Protein AF-A0A1W5D2X3-F1 (afdb_monomer)

Structure (mmCIF, N/CA/C/O backbone):
data_AF-A0A1W5D2X3-F1
#
_entry.id   AF-A0A1W5D2X3-F1
#
loop_
_atom_site.group_PDB
_atom_site.id
_atom_site.type_symbol
_atom_site.label_atom_id
_atom_site.label_alt_id
_atom_site.label_comp_id
_atom_site.label_asym_id
_atom_site.label_entity_id
_atom_site.label_seq_id
_atom_site.pdbx_PDB_ins_code
_atom_site.Cartn_x
_atom_site.Cartn_y
_atom_site.Cartn_z
_atom_site.occupancy
_atom_site.B_iso_or_equiv
_atom_site.auth_seq_id
_atom_site.auth_comp_id
_atom_site.auth_asym_id
_atom_site.auth_atom_id
_atom_site.pdbx_PDB_model_num
ATOM 1 N N . MET A 1 1 ? 26.283 -5.674 -3.284 1.00 27.02 1 MET A N 1
ATOM 2 C CA . MET A 1 1 ? 25.215 -6.659 -3.545 1.00 27.02 1 MET A CA 1
ATOM 3 C C . MET A 1 1 ? 24.024 -6.203 -2.727 1.00 27.02 1 MET A C 1
ATOM 5 O O . MET A 1 1 ? 24.258 -5.919 -1.555 1.00 27.02 1 MET A O 1
ATOM 9 N N . PRO A 1 2 ? 22.824 -6.026 -3.306 1.00 38.59 2 PRO A N 1
ATOM 10 C CA . PRO A 1 2 ? 21.648 -5.754 -2.486 1.00 38.59 2 PRO A CA 1
ATOM 11 C C . PRO A 1 2 ? 21.493 -6.905 -1.484 1.00 38.59 2 PRO A C 1
ATOM 13 O O . PRO A 1 2 ? 21.856 -8.042 -1.796 1.00 38.59 2 PRO A O 1
ATOM 16 N N . ALA A 1 3 ? 21.067 -6.598 -0.262 1.00 46.50 3 ALA A N 1
ATOM 17 C CA . ALA A 1 3 ? 20.878 -7.605 0.771 1.00 46.50 3 ALA A CA 1
ATOM 18 C C . ALA A 1 3 ? 19.834 -8.618 0.280 1.00 46.50 3 ALA A C 1
ATOM 20 O O . ALA A 1 3 ? 18.667 -8.285 0.105 1.00 46.50 3 ALA A O 1
ATOM 21 N N . THR A 1 4 ? 20.261 -9.845 -0.006 1.00 59.84 4 THR A N 1
ATOM 22 C CA . THR A 1 4 ? 19.348 -10.923 -0.378 1.00 59.84 4 THR A CA 1
ATOM 23 C C . THR A 1 4 ? 18.703 -11.439 0.899 1.00 59.84 4 THR A C 1
ATOM 25 O O . THR A 1 4 ? 19.380 -12.079 1.703 1.00 59.84 4 THR A O 1
ATOM 28 N N . THR A 1 5 ? 17.425 -11.133 1.102 1.00 70.94 5 THR A N 1
ATOM 29 C CA . THR A 1 5 ? 16.617 -11.797 2.128 1.00 70.94 5 THR A CA 1
ATOM 30 C C . THR A 1 5 ? 16.138 -13.154 1.617 1.00 70.94 5 THR A C 1
ATOM 32 O O . THR A 1 5 ? 15.869 -13.324 0.424 1.00 70.94 5 THR A O 1
ATOM 35 N N . THR A 1 6 ? 16.049 -14.133 2.514 1.00 83.19 6 THR A N 1
ATOM 36 C CA . THR A 1 6 ? 15.512 -15.459 2.207 1.00 83.19 6 THR A CA 1
ATOM 37 C C . THR A 1 6 ? 14.044 -15.515 2.595 1.00 83.19 6 THR A C 1
ATOM 39 O O . THR A 1 6 ? 13.685 -15.292 3.752 1.00 83.19 6 THR A O 1
ATOM 42 N N . ARG A 1 7 ? 13.191 -15.870 1.631 1.00 87.31 7 ARG A N 1
ATOM 43 C CA . ARG A 1 7 ? 11.782 -16.172 1.892 1.00 87.31 7 ARG A CA 1
ATOM 44 C C . ARG A 1 7 ? 11.686 -17.427 2.765 1.00 87.31 7 ARG A C 1
ATOM 46 O O . ARG A 1 7 ? 12.187 -18.484 2.388 1.00 87.31 7 ARG A O 1
ATOM 53 N N . LEU A 1 8 ? 11.030 -17.307 3.914 1.00 89.81 8 LEU A N 1
ATOM 54 C CA . LEU A 1 8 ? 10.812 -18.394 4.871 1.00 89.81 8 LEU A CA 1
ATOM 55 C C . LEU A 1 8 ? 9.541 -19.182 4.557 1.00 89.81 8 LEU A C 1
ATOM 57 O O . LEU A 1 8 ? 9.497 -20.398 4.752 1.00 89.81 8 LEU A O 1
ATOM 61 N N . THR A 1 9 ? 8.525 -18.491 4.036 1.00 88.12 9 THR A N 1
ATOM 62 C CA . THR A 1 9 ? 7.207 -19.069 3.775 1.00 88.12 9 THR A CA 1
ATOM 63 C C . THR A 1 9 ? 6.766 -18.796 2.343 1.00 88.12 9 THR A C 1
ATOM 65 O O . THR A 1 9 ? 6.796 -17.664 1.863 1.00 88.12 9 THR A O 1
ATOM 68 N N . ASN A 1 10 ? 6.340 -19.844 1.637 1.00 89.12 10 ASN A N 1
ATOM 69 C CA . ASN A 1 10 ? 5.801 -19.693 0.287 1.00 89.12 10 ASN A CA 1
ATOM 70 C C . ASN A 1 10 ? 4.429 -18.998 0.308 1.00 89.12 10 ASN A C 1
ATOM 72 O O . ASN A 1 10 ? 3.660 -19.194 1.257 1.00 89.12 10 ASN A O 1
ATOM 76 N N . PRO A 1 11 ? 4.078 -18.246 -0.755 1.00 90.38 11 PRO A N 1
ATOM 77 C CA . PRO A 1 11 ? 2.721 -17.756 -0.946 1.00 90.38 11 PRO A CA 1
ATOM 78 C C . PRO A 1 11 ? 1.719 -18.9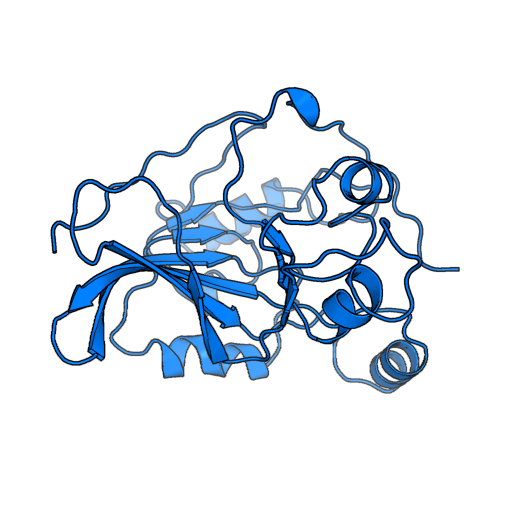00 -0.839 1.00 90.38 11 PRO A C 1
ATOM 80 O O . PRO A 1 11 ? 1.940 -20.001 -1.343 1.00 90.38 11 PRO A O 1
ATOM 83 N N . ALA A 1 12 ? 0.590 -18.645 -0.189 1.00 91.94 12 ALA A N 1
ATOM 84 C CA . ALA A 1 12 ? -0.399 -19.696 -0.022 1.00 91.94 12 ALA A CA 1
ATOM 85 C C . ALA A 1 12 ? -1.150 -20.006 -1.333 1.00 91.94 12 ALA A C 1
ATOM 87 O O . ALA A 1 12 ? -1.678 -21.110 -1.492 1.00 91.94 12 ALA A O 1
ATOM 88 N N . LEU A 1 13 ? -1.202 -19.053 -2.267 1.00 91.12 13 LEU A N 1
ATOM 89 C CA . LEU A 1 13 ? -1.711 -19.234 -3.625 1.00 91.12 13 LEU A CA 1
ATOM 90 C C . LEU A 1 13 ? -0.559 -19.145 -4.622 1.00 91.12 13 LEU A C 1
ATOM 92 O O . LEU A 1 13 ? 0.321 -18.301 -4.478 1.00 91.12 13 LEU A O 1
ATOM 96 N N . ASP A 1 14 ? -0.600 -20.004 -5.637 1.00 91.31 14 ASP A N 1
ATOM 97 C CA . ASP A 1 14 ? 0.277 -19.887 -6.797 1.00 91.31 14 ASP A CA 1
ATOM 98 C C . ASP A 1 14 ? -0.079 -18.634 -7.613 1.00 91.31 14 ASP A C 1
ATOM 100 O O . ASP A 1 14 ? -1.252 -18.258 -7.697 1.00 91.31 14 ASP A O 1
ATOM 104 N N . LEU A 1 15 ? 0.924 -18.010 -8.237 1.00 91.00 15 LEU A N 1
ATOM 105 C CA . LEU A 1 15 ? 0.763 -16.781 -9.017 1.00 91.00 15 LEU A CA 1
ATOM 106 C C . LEU A 1 15 ? -0.289 -16.929 -10.126 1.00 91.00 15 LEU A C 1
ATOM 108 O O . LEU A 1 15 ? -1.108 -16.036 -10.326 1.00 91.00 15 LEU A O 1
ATOM 112 N N . HIS A 1 16 ? -0.319 -18.076 -10.808 1.00 91.31 16 HIS A N 1
ATOM 113 C CA . HIS A 1 16 ? -1.267 -18.346 -11.890 1.00 91.31 16 HIS A CA 1
ATOM 114 C C . HIS A 1 16 ? -2.644 -18.800 -11.389 1.00 91.31 16 HIS A C 1
ATOM 116 O O . HIS A 1 16 ? -3.562 -18.982 -12.186 1.00 91.31 16 HIS A O 1
ATOM 122 N N . SER A 1 17 ? -2.797 -18.975 -10.074 1.00 92.88 17 SER A N 1
ATOM 123 C CA . SER A 1 17 ? -4.080 -19.246 -9.419 1.00 92.88 17 SER A CA 1
ATOM 124 C C . SER A 1 17 ? -4.742 -17.985 -8.858 1.00 92.88 17 SER A C 1
ATOM 126 O O . SER A 1 17 ? -5.820 -18.083 -8.267 1.00 92.88 17 SER A O 1
ATOM 128 N N . LEU A 1 18 ? -4.112 -16.812 -8.997 1.00 91.62 18 LEU A N 1
ATOM 129 C CA . LEU A 1 18 ? -4.727 -15.548 -8.607 1.00 91.62 18 LEU A CA 1
ATOM 130 C C . LEU A 1 18 ? -5.975 -15.266 -9.463 1.00 91.62 18 LEU A C 1
ATOM 132 O O . LEU A 1 18 ? -6.007 -15.617 -10.647 1.00 91.62 18 LEU A O 1
ATOM 136 N N . PRO A 1 19 ? -7.015 -14.633 -8.885 1.00 90.31 19 PRO A N 1
ATOM 137 C CA . PRO A 1 19 ? -8.134 -14.133 -9.676 1.00 90.31 19 PRO A CA 1
ATOM 138 C C . PRO A 1 19 ? -7.647 -13.078 -10.685 1.00 90.31 19 PRO A C 1
ATOM 140 O O . PRO A 1 19 ? -6.535 -12.566 -10.536 1.00 90.31 19 PRO A O 1
ATOM 143 N N . PRO A 1 20 ? -8.463 -12.721 -11.694 1.00 89.81 20 PRO A N 1
ATOM 144 C CA . PRO A 1 20 ? -8.156 -11.601 -12.577 1.00 89.81 20 PRO A CA 1
ATOM 145 C C . PRO A 1 20 ? -7.762 -10.349 -11.781 1.00 89.81 20 PRO A C 1
ATOM 147 O O . PRO A 1 20 ? -8.424 -9.999 -10.805 1.00 89.81 20 PRO A O 1
ATOM 150 N N . ILE A 1 21 ? -6.661 -9.717 -12.191 1.00 91.62 21 ILE A N 1
ATOM 151 C CA . ILE A 1 21 ? -6.108 -8.511 -11.569 1.00 91.62 21 ILE A CA 1
ATOM 152 C C . ILE A 1 21 ? -6.279 -7.363 -12.558 1.00 91.62 21 ILE A C 1
ATOM 154 O O . ILE A 1 21 ? -5.756 -7.434 -13.671 1.00 91.62 21 ILE A O 1
ATOM 158 N N . ASP A 1 22 ? -6.973 -6.309 -12.139 1.00 91.06 22 ASP A N 1
ATOM 159 C CA . ASP A 1 22 ? -7.212 -5.125 -12.973 1.00 91.06 22 ASP A CA 1
ATOM 160 C C . ASP A 1 22 ? -6.101 -4.074 -12.842 1.00 91.06 22 ASP A C 1
ATOM 162 O O . ASP A 1 22 ? -5.826 -3.339 -13.787 1.00 91.06 22 ASP A O 1
ATOM 166 N N . ALA A 1 23 ? -5.432 -4.018 -11.686 1.00 94.31 23 ALA A N 1
ATOM 167 C CA . ALA A 1 23 ? -4.309 -3.122 -11.430 1.00 94.31 23 ALA A CA 1
ATOM 168 C C . ALA A 1 23 ? -3.394 -3.654 -10.315 1.00 94.31 23 ALA A C 1
ATOM 170 O O . ALA A 1 23 ? -3.823 -4.410 -9.443 1.00 94.31 23 ALA A O 1
ATOM 171 N N . VAL A 1 24 ? -2.136 -3.210 -10.316 1.00 96.00 24 VAL A N 1
ATOM 172 C CA . VAL A 1 24 ? -1.139 -3.489 -9.272 1.00 96.00 24 VAL A CA 1
ATOM 173 C C . VAL A 1 24 ? -0.727 -2.189 -8.593 1.00 96.00 24 VAL A C 1
ATOM 175 O O . VAL A 1 24 ? -0.399 -1.211 -9.262 1.00 96.00 24 VAL A O 1
ATOM 178 N N . LEU A 1 25 ? -0.689 -2.196 -7.259 1.00 97.19 25 LEU A N 1
ATOM 179 C CA . LEU A 1 25 ? -0.040 -1.157 -6.461 1.00 97.19 25 LEU A CA 1
ATOM 180 C C . LEU A 1 25 ? 1.338 -1.663 -6.037 1.00 97.19 25 LEU A C 1
ATOM 182 O O . LEU A 1 25 ? 1.430 -2.611 -5.259 1.00 97.19 25 LEU A O 1
ATOM 186 N N . LEU A 1 26 ? 2.404 -1.043 -6.540 1.00 97.12 26 LEU A N 1
ATOM 187 C CA . LEU A 1 26 ? 3.779 -1.434 -6.234 1.00 97.12 26 LEU A CA 1
ATOM 188 C C . LEU A 1 26 ? 4.463 -0.353 -5.397 1.00 97.12 26 LEU A C 1
ATOM 190 O O . LEU A 1 26 ? 4.864 0.678 -5.938 1.00 97.12 26 LEU A O 1
ATOM 194 N N . SER A 1 27 ? 4.612 -0.601 -4.090 1.00 93.94 27 SER A N 1
ATOM 195 C CA . SER A 1 27 ? 5.197 0.340 -3.116 1.00 93.94 27 SER A CA 1
ATOM 196 C C . SER A 1 27 ? 6.611 0.787 -3.496 1.00 93.94 27 SER A C 1
ATOM 198 O O . SER A 1 27 ? 6.908 1.979 -3.440 1.00 93.94 27 SER A O 1
ATOM 200 N N . HIS A 1 28 ? 7.468 -0.149 -3.908 1.00 92.38 28 HIS A N 1
ATOM 201 C CA . HIS A 1 28 ? 8.824 0.099 -4.387 1.00 92.38 28 HIS A CA 1
ATOM 202 C C . HIS A 1 28 ? 9.384 -1.110 -5.142 1.00 92.38 28 HIS A C 1
ATOM 204 O O . HIS A 1 28 ? 8.871 -2.220 -5.043 1.00 92.38 28 HIS A O 1
ATOM 210 N N . TYR A 1 29 ? 10.455 -0.890 -5.903 1.00 91.25 29 TYR A N 1
ATOM 211 C CA . TYR A 1 29 ? 11.076 -1.921 -6.731 1.00 91.25 29 TYR A CA 1
ATOM 212 C C . TYR A 1 29 ? 12.166 -2.675 -5.958 1.00 91.25 29 TYR A C 1
ATOM 214 O O . TYR A 1 29 ? 13.347 -2.337 -6.047 1.00 91.25 29 TYR A O 1
ATOM 222 N N . HIS A 1 30 ? 11.754 -3.664 -5.164 1.00 88.00 30 HIS A N 1
ATOM 223 C CA . HIS A 1 30 ? 12.640 -4.555 -4.411 1.00 88.00 30 HIS A CA 1
ATOM 224 C C . HIS A 1 30 ? 12.114 -5.997 -4.453 1.00 88.00 30 HIS A C 1
ATOM 226 O O . HIS A 1 30 ? 10.913 -6.215 -4.597 1.00 88.00 30 HIS A O 1
ATOM 232 N N . ALA A 1 31 ? 13.005 -6.988 -4.353 1.00 85.69 31 ALA A N 1
ATOM 233 C CA . ALA A 1 31 ? 12.693 -8.381 -4.688 1.00 85.69 31 ALA A CA 1
ATOM 234 C C . ALA A 1 31 ? 11.660 -9.047 -3.761 1.00 85.69 31 ALA A C 1
ATOM 236 O O . ALA A 1 31 ? 11.005 -9.998 -4.173 1.00 85.69 31 ALA A O 1
ATOM 237 N N . ASP A 1 32 ? 11.487 -8.572 -2.528 1.00 84.50 32 ASP A N 1
ATOM 238 C CA . ASP A 1 32 ? 10.444 -9.081 -1.633 1.00 84.50 32 ASP A CA 1
ATOM 239 C C . ASP A 1 32 ? 9.037 -8.547 -1.967 1.00 84.50 32 ASP A C 1
ATOM 241 O O . ASP A 1 32 ? 8.052 -9.177 -1.575 1.00 84.50 32 ASP A O 1
ATOM 245 N N . HIS A 1 33 ? 8.946 -7.457 -2.745 1.00 90.31 33 HIS A N 1
ATOM 246 C CA . HIS A 1 33 ? 7.696 -6.837 -3.223 1.00 90.31 33 HIS A CA 1
ATOM 247 C C . HIS A 1 33 ? 7.417 -7.097 -4.708 1.00 90.31 33 HIS A C 1
ATOM 249 O O . HIS A 1 33 ? 6.258 -7.162 -5.117 1.00 90.31 33 HIS A O 1
ATOM 255 N N . PHE A 1 34 ? 8.463 -7.236 -5.524 1.00 92.81 34 PHE A N 1
ATOM 256 C CA . PHE A 1 34 ? 8.379 -7.471 -6.964 1.00 92.81 34 PHE A CA 1
ATOM 257 C C . PHE A 1 34 ? 9.625 -8.219 -7.448 1.00 92.81 34 PHE A C 1
ATOM 259 O O . PHE A 1 34 ? 10.674 -7.624 -7.699 1.00 92.81 34 PHE A O 1
ATOM 266 N N . ASP A 1 35 ? 9.520 -9.545 -7.535 1.00 91.38 35 ASP A N 1
ATOM 267 C CA . ASP A 1 35 ? 10.611 -10.403 -7.991 1.00 91.38 35 ASP A CA 1
ATOM 268 C C . ASP A 1 35 ? 10.585 -10.642 -9.511 1.00 91.38 35 ASP A C 1
ATOM 270 O O . ASP A 1 35 ? 9.650 -10.283 -10.231 1.00 91.38 35 ASP A O 1
ATOM 274 N N . GLN A 1 36 ? 11.639 -11.294 -10.002 1.00 91.75 36 GLN A N 1
ATOM 275 C CA . GLN A 1 36 ? 11.798 -11.624 -11.418 1.00 91.75 36 GLN A CA 1
ATOM 276 C C . GLN A 1 36 ? 10.709 -12.571 -11.942 1.00 91.75 36 GLN A C 1
ATOM 278 O O . GLN A 1 36 ? 10.393 -12.529 -13.129 1.00 91.75 36 GLN A O 1
ATOM 283 N N . LEU A 1 37 ? 10.139 -13.433 -11.089 1.00 92.12 37 LEU A N 1
ATOM 284 C CA . LEU A 1 37 ? 9.075 -14.350 -11.495 1.00 92.12 37 LEU A CA 1
ATOM 285 C C . LEU A 1 37 ? 7.784 -13.572 -11.756 1.00 92.12 37 LEU A C 1
ATOM 287 O O . LEU A 1 37 ? 7.151 -13.777 -12.793 1.00 92.12 37 LEU A O 1
ATOM 291 N N . VAL A 1 38 ? 7.420 -12.661 -10.851 1.00 93.56 38 VAL A N 1
ATOM 292 C CA . VAL A 1 38 ? 6.294 -11.737 -11.027 1.00 93.56 38 VAL A CA 1
ATOM 293 C C . VAL A 1 38 ? 6.514 -10.898 -12.280 1.00 93.56 38 VAL A C 1
ATOM 295 O O . VAL A 1 38 ? 5.655 -10.867 -13.161 1.00 93.56 38 VAL A O 1
ATOM 298 N N . GLU A 1 39 ? 7.690 -10.290 -12.418 1.00 94.75 39 GLU A N 1
ATOM 299 C CA . GLU A 1 39 ? 8.018 -9.465 -13.575 1.00 94.75 39 GLU A CA 1
ATOM 300 C C . GLU A 1 39 ? 7.909 -10.225 -14.902 1.00 94.75 39 GLU A C 1
ATOM 302 O O . GLU A 1 39 ? 7.373 -9.694 -15.875 1.00 94.75 39 GLU A O 1
ATOM 307 N N . ALA A 1 40 ? 8.388 -11.468 -14.963 1.00 93.50 40 ALA A N 1
ATOM 308 C CA . ALA A 1 40 ? 8.315 -12.292 -16.166 1.00 93.50 40 ALA A CA 1
ATOM 309 C C . ALA A 1 40 ? 6.887 -12.764 -16.488 1.00 93.50 40 ALA A C 1
ATOM 311 O O . ALA A 1 40 ? 6.579 -13.014 -17.653 1.00 93.50 40 ALA A O 1
ATOM 312 N N . SER A 1 41 ? 6.025 -12.889 -15.475 1.00 93.81 41 SER A N 1
ATOM 313 C CA . SER A 1 41 ? 4.699 -13.505 -15.605 1.00 93.81 41 SER A CA 1
ATOM 314 C C . SER A 1 41 ? 3.571 -12.510 -15.876 1.00 93.81 41 SER A C 1
ATOM 316 O O . SER A 1 41 ? 2.567 -12.879 -16.487 1.00 93.81 41 SER A O 1
ATOM 318 N N . LEU A 1 42 ? 3.690 -11.265 -15.403 1.00 94.81 42 LEU A N 1
ATOM 319 C CA . LEU A 1 42 ? 2.639 -10.262 -15.577 1.00 94.81 42 LEU A CA 1
ATOM 320 C C . LEU A 1 42 ? 2.540 -9.793 -17.035 1.00 94.81 42 LEU A C 1
ATOM 322 O O . LEU A 1 42 ? 3.541 -9.524 -17.702 1.00 94.81 42 LEU A O 1
ATOM 326 N N . ARG A 1 43 ? 1.303 -9.630 -17.519 1.00 94.50 43 ARG A N 1
ATOM 327 C CA . ARG A 1 43 ? 1.037 -9.044 -18.839 1.00 94.50 43 ARG A CA 1
ATOM 328 C C . ARG A 1 43 ? 1.580 -7.607 -18.902 1.00 94.50 43 ARG A C 1
ATOM 330 O O . ARG A 1 43 ? 1.446 -6.840 -17.949 1.00 94.50 43 ARG A O 1
ATOM 337 N N . ARG A 1 44 ? 2.181 -7.229 -20.035 1.00 95.69 44 ARG A N 1
ATOM 338 C CA . ARG A 1 44 ? 2.871 -5.933 -20.196 1.00 95.69 44 ARG A CA 1
ATOM 339 C C . ARG A 1 44 ? 1.933 -4.727 -20.190 1.00 95.69 44 ARG A C 1
ATOM 341 O O . ARG A 1 44 ? 2.367 -3.625 -19.884 1.00 95.69 44 ARG A O 1
ATOM 348 N N . ASP A 1 45 ? 0.656 -4.939 -20.474 1.00 94.62 45 ASP A N 1
ATOM 349 C CA . ASP A 1 45 ? -0.402 -3.930 -20.483 1.00 94.62 45 ASP A CA 1
ATOM 350 C C . ASP A 1 45 ? -1.230 -3.905 -19.183 1.00 94.62 45 ASP A C 1
ATOM 352 O O . ASP A 1 45 ? -2.314 -3.320 -19.168 1.00 94.62 45 ASP A O 1
ATOM 356 N N . LEU A 1 46 ? -0.781 -4.566 -18.109 1.00 94.56 46 LEU A N 1
ATOM 357 C CA . LEU A 1 46 ? -1.393 -4.448 -16.783 1.00 94.56 46 LEU A CA 1
ATOM 358 C C . LEU A 1 46 ? -1.080 -3.061 -16.197 1.00 94.56 46 LEU A C 1
ATOM 360 O O . LEU A 1 46 ? 0.100 -2.707 -16.136 1.00 94.56 46 LEU A O 1
ATOM 364 N N . PRO A 1 47 ? -2.082 -2.286 -15.747 1.00 95.75 47 PRO A N 1
ATOM 365 C CA . PRO A 1 47 ? -1.840 -1.050 -15.015 1.00 95.75 47 PRO A CA 1
ATOM 366 C C . PRO A 1 47 ? -1.041 -1.292 -13.728 1.00 95.75 47 PRO A C 1
ATOM 368 O O . PRO A 1 47 ? -1.469 -2.038 -12.847 1.00 95.75 47 PRO A O 1
ATOM 371 N N . ILE A 1 48 ? 0.116 -0.641 -13.605 1.00 97.31 48 ILE A N 1
ATOM 372 C CA . ILE A 1 48 ? 0.960 -0.660 -12.404 1.00 97.31 48 ILE A CA 1
ATOM 373 C C . ILE A 1 48 ? 1.075 0.769 -11.882 1.00 97.31 48 ILE A C 1
ATOM 375 O O . ILE A 1 48 ? 1.676 1.618 -12.534 1.00 97.31 48 ILE A O 1
ATOM 379 N N . ILE A 1 49 ? 0.529 1.039 -10.700 1.00 98.00 49 ILE A N 1
ATOM 380 C CA . ILE A 1 49 ? 0.676 2.314 -10.000 1.00 98.00 49 ILE A CA 1
ATOM 381 C C . ILE A 1 49 ? 1.851 2.181 -9.032 1.00 98.00 49 ILE A C 1
ATOM 383 O O . ILE A 1 49 ? 1.880 1.274 -8.198 1.00 98.00 49 ILE A O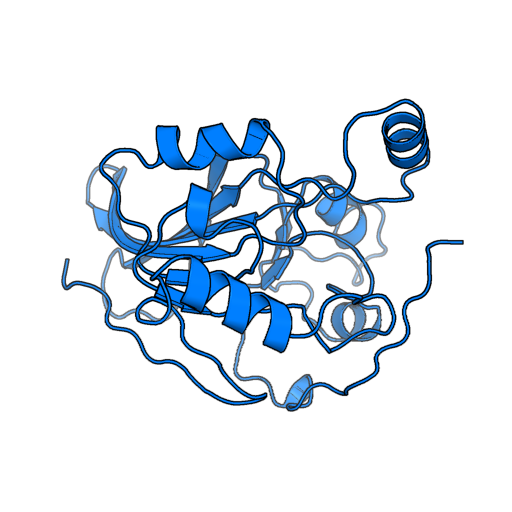 1
ATOM 387 N N . THR A 1 50 ? 2.859 3.042 -9.168 1.00 97.62 50 THR A N 1
ATOM 388 C CA . THR A 1 50 ? 4.138 2.874 -8.467 1.00 97.62 50 THR A CA 1
ATOM 389 C C . THR A 1 50 ? 4.917 4.183 -8.304 1.00 97.62 50 THR A C 1
ATOM 391 O O . THR A 1 50 ? 4.406 5.265 -8.589 1.00 97.62 50 THR A O 1
ATOM 394 N N . THR A 1 51 ? 6.152 4.111 -7.809 1.00 95.94 51 THR A N 1
ATOM 395 C CA . THR A 1 51 ? 7.048 5.263 -7.651 1.00 95.94 51 THR A CA 1
ATOM 396 C C . THR A 1 51 ? 7.713 5.648 -8.980 1.00 95.94 51 THR A C 1
ATOM 398 O O . THR A 1 51 ? 7.892 4.796 -9.857 1.00 95.94 51 THR A O 1
ATOM 401 N N . PRO A 1 52 ? 8.173 6.905 -9.146 1.00 94.94 52 PRO A N 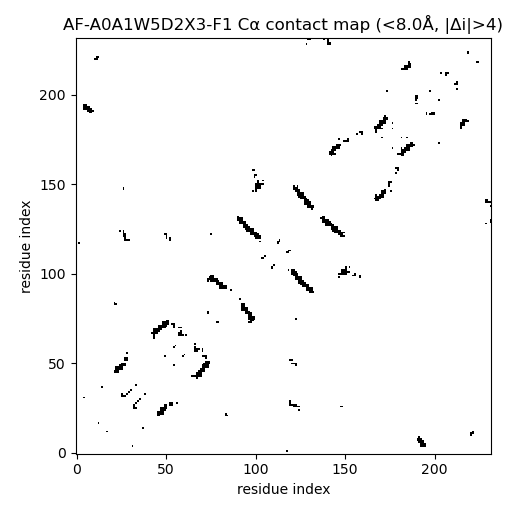1
ATOM 402 C CA . PRO A 1 52 ? 8.975 7.296 -10.309 1.00 94.94 52 PRO A CA 1
ATOM 403 C C . PRO A 1 52 ? 10.218 6.418 -10.520 1.00 94.94 52 PRO A C 1
ATOM 405 O O . PRO A 1 52 ? 10.554 6.084 -11.652 1.00 94.94 52 PRO A O 1
ATOM 408 N N . HIS A 1 53 ? 10.863 5.984 -9.431 1.00 93.44 53 HIS A N 1
ATOM 409 C CA . HIS A 1 53 ? 12.010 5.079 -9.493 1.00 93.44 53 HIS A CA 1
ATOM 410 C C . HIS A 1 53 ? 11.630 3.716 -10.082 1.00 93.44 53 HIS A C 1
ATOM 412 O O . HIS A 1 53 ? 12.268 3.247 -11.018 1.00 93.44 53 HIS A O 1
ATOM 418 N N . ALA A 1 54 ? 10.571 3.082 -9.571 1.00 94.38 54 ALA A N 1
ATOM 419 C CA . ALA A 1 54 ? 10.119 1.791 -10.082 1.00 94.38 54 ALA A CA 1
ATOM 420 C C . ALA A 1 54 ? 9.674 1.875 -11.550 1.00 94.38 54 ALA A C 1
ATOM 422 O O . ALA A 1 54 ? 9.950 0.965 -12.327 1.00 94.38 54 ALA A O 1
ATOM 423 N N . ARG A 1 55 ? 9.056 2.989 -11.966 1.00 95.81 55 ARG A N 1
ATOM 424 C CA . ARG A 1 55 ? 8.708 3.225 -13.374 1.00 95.81 55 ARG A CA 1
ATOM 425 C C . ARG A 1 55 ? 9.923 3.147 -14.296 1.00 95.81 55 ARG A C 1
ATOM 427 O O . ARG A 1 55 ? 9.826 2.489 -15.332 1.00 95.81 55 ARG A O 1
ATOM 434 N N . ALA A 1 56 ? 11.039 3.770 -13.920 1.00 93.94 56 ALA A N 1
ATOM 435 C CA . ALA A 1 56 ? 12.263 3.725 -14.716 1.00 93.94 56 ALA A CA 1
ATOM 436 C C . ALA A 1 56 ? 12.738 2.277 -14.934 1.00 93.94 56 ALA A C 1
ATOM 438 O O . ALA A 1 56 ? 13.071 1.903 -16.053 1.00 93.94 56 ALA A O 1
ATOM 439 N N . HIS A 1 57 ? 12.659 1.427 -13.902 1.00 93.31 57 HIS A N 1
ATOM 440 C CA . HIS A 1 57 ? 13.022 0.005 -14.004 1.00 93.31 57 HIS A CA 1
ATOM 441 C C . HIS A 1 57 ? 12.000 -0.852 -14.757 1.00 93.31 57 HIS A C 1
ATOM 443 O O . HIS A 1 57 ? 12.366 -1.883 -15.314 1.00 93.31 57 HIS A O 1
ATOM 449 N N . LEU A 1 58 ? 10.721 -0.476 -14.776 1.00 95.00 58 LEU A N 1
ATOM 450 C CA . LEU A 1 58 ? 9.654 -1.286 -15.377 1.00 95.00 58 LEU A CA 1
ATOM 451 C C . LEU A 1 58 ? 9.372 -0.949 -16.846 1.00 95.00 58 LEU A C 1
ATOM 453 O O . LEU A 1 58 ? 8.950 -1.833 -17.594 1.00 95.00 58 LEU A O 1
ATOM 457 N N . ALA A 1 59 ? 9.583 0.300 -17.259 1.00 94.50 59 ALA A N 1
ATOM 458 C CA . ALA A 1 59 ? 9.139 0.797 -18.562 1.00 94.50 59 ALA A CA 1
ATOM 459 C C . ALA A 1 59 ? 10.244 1.448 -19.405 1.00 94.50 59 ALA A C 1
ATOM 461 O O . ALA A 1 59 ? 10.134 1.472 -20.630 1.00 94.50 59 ALA A O 1
ATOM 462 N N . GLU A 1 60 ? 11.293 1.994 -18.789 1.00 93.00 60 GLU A N 1
ATOM 463 C CA . GLU A 1 60 ? 12.301 2.785 -19.497 1.00 93.00 60 GLU A CA 1
ATOM 464 C C . GLU A 1 60 ? 13.526 1.932 -19.846 1.00 93.00 60 GLU A C 1
ATOM 466 O O . GLU A 1 60 ? 13.923 1.044 -19.101 1.00 93.00 60 GLU A O 1
ATOM 471 N N . GLY A 1 61 ? 14.121 2.171 -21.019 1.00 85.44 61 GLY A N 1
ATOM 472 C CA . GLY A 1 61 ? 15.354 1.492 -21.439 1.00 85.44 61 GLY A CA 1
ATOM 473 C C . GLY A 1 61 ? 15.242 -0.017 -21.703 1.00 85.44 61 GLY A C 1
ATOM 474 O O . GLY A 1 61 ? 16.265 -0.644 -21.964 1.00 85.44 61 GLY A O 1
ATOM 475 N N . LYS A 1 62 ? 14.034 -0.596 -21.660 1.00 88.00 62 LYS A N 1
ATOM 476 C CA . LYS A 1 62 ? 13.782 -2.022 -21.919 1.00 88.00 62 LYS A CA 1
ATOM 477 C C . LYS A 1 62 ? 13.607 -2.350 -23.395 1.00 88.00 62 LYS A C 1
ATOM 479 O O . LYS A 1 62 ? 13.171 -1.513 -24.189 1.00 88.00 62 LYS A O 1
ATOM 484 N N . GLU A 1 63 ? 13.915 -3.596 -23.751 1.00 87.31 63 GLU A N 1
ATOM 485 C CA . GLU A 1 63 ? 13.703 -4.104 -25.102 1.00 87.31 63 GLU A CA 1
ATOM 486 C C . GLU A 1 63 ? 12.207 -4.182 -25.455 1.00 87.31 63 GLU A C 1
ATOM 488 O O . GLU A 1 63 ? 11.315 -4.235 -24.597 1.00 87.31 63 GLU A O 1
ATOM 493 N N . ALA A 1 64 ? 11.916 -4.179 -26.758 1.00 80.50 64 ALA A N 1
ATOM 494 C CA . ALA A 1 64 ? 10.550 -4.280 -27.254 1.00 80.50 64 ALA A CA 1
ATOM 495 C C . ALA A 1 64 ? 9.922 -5.622 -26.831 1.00 80.50 64 ALA A C 1
ATOM 497 O O . ALA A 1 64 ? 10.394 -6.684 -27.223 1.00 80.50 64 ALA A O 1
ATOM 498 N N . GLY A 1 65 ? 8.835 -5.561 -26.055 1.00 84.88 65 GLY A N 1
ATOM 499 C CA . GLY A 1 65 ? 8.148 -6.734 -25.494 1.00 84.88 65 GLY A CA 1
ATOM 500 C C . GLY A 1 65 ? 8.462 -7.014 -24.019 1.00 84.88 65 GLY A C 1
ATOM 501 O O . GLY A 1 65 ? 7.732 -7.769 -23.376 1.00 84.88 65 GLY A O 1
ATOM 502 N N . GLU A 1 66 ? 9.482 -6.365 -23.454 1.00 90.44 66 GLU A N 1
ATOM 503 C CA . GLU A 1 66 ? 9.826 -6.474 -22.029 1.00 90.44 66 GLU A CA 1
ATOM 504 C C . GLU A 1 66 ? 9.275 -5.313 -21.195 1.00 90.44 66 GLU A C 1
ATOM 506 O O . GLU A 1 66 ? 8.932 -5.495 -20.027 1.00 90.44 66 GLU A O 1
ATOM 511 N N . ALA A 1 67 ? 9.163 -4.123 -21.791 1.00 95.38 67 ALA A N 1
ATOM 512 C CA . ALA A 1 67 ? 8.639 -2.938 -21.120 1.00 95.38 67 ALA A CA 1
ATOM 513 C C . ALA A 1 67 ? 7.155 -3.095 -20.748 1.00 95.38 67 ALA A C 1
ATOM 515 O O . ALA A 1 67 ? 6.329 -3.461 -21.589 1.00 95.38 67 ALA A O 1
ATOM 516 N N . PHE A 1 68 ? 6.800 -2.741 -19.511 1.00 97.00 68 PHE A N 1
ATOM 517 C CA . PHE A 1 68 ? 5.402 -2.506 -19.152 1.00 97.00 68 PHE A CA 1
ATOM 518 C C . PHE A 1 68 ? 4.911 -1.202 -19.791 1.00 97.00 68 PHE A C 1
ATOM 520 O O . PHE A 1 68 ? 5.590 -0.176 -19.746 1.00 97.00 68 PHE A O 1
ATOM 527 N N . THR A 1 69 ? 3.717 -1.226 -20.378 1.00 95.69 69 THR A N 1
ATOM 528 C CA . THR A 1 69 ? 3.176 -0.117 -21.176 1.00 95.69 69 THR A CA 1
ATOM 529 C C . THR A 1 69 ? 2.215 0.777 -20.395 1.00 95.69 69 THR A C 1
ATOM 531 O O . THR A 1 69 ? 1.941 1.892 -20.833 1.00 95.69 69 THR A O 1
ATOM 534 N N . GLN A 1 70 ? 1.713 0.316 -19.244 1.00 95.56 70 GLN A N 1
ATOM 535 C CA . GLN A 1 70 ? 0.771 1.044 -18.384 1.00 95.56 70 GLN A CA 1
ATOM 536 C C . GLN A 1 70 ? 1.334 1.244 -16.970 1.00 95.56 70 GLN A C 1
ATOM 538 O O . GLN A 1 70 ? 0.761 0.800 -15.981 1.00 95.56 70 GLN A O 1
ATOM 543 N N . VAL A 1 71 ? 2.494 1.895 -16.863 1.00 97.25 71 VAL A N 1
ATOM 544 C CA . VAL A 1 71 ? 3.105 2.206 -15.561 1.00 97.25 71 VAL A CA 1
ATOM 545 C C . VAL A 1 71 ? 2.800 3.648 -15.176 1.00 97.25 71 VAL A C 1
ATOM 547 O O . VAL A 1 71 ? 3.226 4.575 -15.859 1.00 97.25 71 VAL A O 1
ATOM 550 N N . HIS A 1 72 ? 2.093 3.863 -14.076 1.00 97.19 72 HIS A N 1
ATOM 551 C CA . HIS A 1 72 ? 1.701 5.175 -13.572 1.00 97.19 72 HIS A CA 1
ATOM 552 C C . HIS A 1 72 ? 2.561 5.527 -12.359 1.00 97.19 72 HIS A C 1
ATOM 554 O O . HIS A 1 72 ? 2.455 4.895 -11.311 1.00 97.19 72 HIS A O 1
ATOM 560 N N . ALA A 1 73 ? 3.435 6.523 -12.506 1.00 97.50 73 ALA A N 1
ATOM 561 C CA . ALA A 1 73 ? 4.256 6.998 -11.401 1.00 97.50 73 ALA A CA 1
ATOM 562 C C . ALA A 1 73 ? 3.491 8.055 -10.601 1.00 97.50 73 ALA A C 1
ATOM 564 O O . ALA A 1 73 ? 3.023 9.026 -11.191 1.00 97.50 73 ALA A O 1
ATOM 565 N N . LEU A 1 74 ? 3.401 7.870 -9.284 1.00 97.88 74 LEU A N 1
ATOM 566 C CA . LEU A 1 74 ? 2.861 8.854 -8.350 1.00 97.88 74 LEU A CA 1
ATOM 567 C C . LEU A 1 74 ? 3.932 9.244 -7.331 1.00 97.88 74 LEU A C 1
ATOM 569 O O . LEU A 1 74 ? 4.492 8.392 -6.633 1.00 97.88 74 LEU A O 1
ATOM 573 N N . GLY A 1 75 ? 4.207 10.541 -7.240 1.00 95.88 75 GLY A N 1
ATOM 574 C CA . GLY A 1 75 ? 4.885 11.144 -6.103 1.00 95.88 75 GLY A CA 1
ATOM 575 C C . GLY A 1 75 ? 3.976 11.228 -4.874 1.00 95.88 75 GLY A C 1
ATOM 576 O O . GLY A 1 75 ? 2.813 10.818 -4.885 1.00 95.88 75 GLY A O 1
ATOM 577 N N . PHE A 1 76 ? 4.509 11.778 -3.785 1.00 94.69 76 PHE A N 1
ATOM 578 C CA . PHE A 1 76 ? 3.727 11.958 -2.565 1.00 94.69 76 PHE A CA 1
ATOM 579 C C . PHE A 1 76 ? 2.591 12.958 -2.785 1.00 94.69 76 PHE A C 1
ATOM 581 O O . PHE A 1 76 ? 2.796 14.060 -3.291 1.00 94.69 76 PHE A O 1
ATOM 588 N N . PHE A 1 77 ? 1.397 12.557 -2.359 1.00 95.69 77 PHE A N 1
ATOM 589 C CA . PHE A 1 77 ? 0.129 13.269 -2.490 1.00 95.69 77 PHE A CA 1
ATOM 590 C C . PHE A 1 77 ? -0.338 13.514 -3.928 1.00 95.69 77 PHE A C 1
ATOM 592 O O . PHE A 1 77 ? -1.331 14.211 -4.129 1.00 95.69 77 PHE A O 1
ATOM 599 N N . GLU A 1 78 ? 0.327 12.919 -4.918 1.00 97.25 78 GLU A N 1
ATOM 600 C CA . GLU A 1 78 ? -0.211 12.831 -6.269 1.00 97.25 78 GLU A CA 1
ATOM 601 C C . GLU A 1 78 ? -1.236 11.704 -6.331 1.00 97.25 78 GLU A C 1
ATOM 603 O O . GLU A 1 78 ? -1.032 10.625 -5.764 1.00 97.25 78 GLU A O 1
ATOM 608 N N . SER A 1 79 ? -2.338 11.965 -7.029 1.00 96.62 79 SER A N 1
ATOM 609 C CA . SER A 1 79 ? -3.451 11.033 -7.151 1.00 96.62 79 SER A CA 1
ATOM 610 C C . SER A 1 79 ? -3.703 10.649 -8.603 1.00 96.62 79 SER A C 1
ATOM 612 O O . SER A 1 79 ? -3.595 11.472 -9.510 1.00 96.62 79 SER A O 1
ATOM 614 N N . LEU A 1 80 ? -4.130 9.406 -8.798 1.00 95.38 80 LEU A N 1
ATOM 615 C CA . LEU A 1 80 ? -4.668 8.879 -10.043 1.00 95.38 80 LEU A CA 1
ATOM 616 C C . LEU A 1 80 ? -6.048 8.291 -9.766 1.00 95.38 80 LEU A C 1
ATOM 618 O O . LEU A 1 80 ? -6.235 7.573 -8.784 1.00 95.38 80 LEU A O 1
ATOM 622 N N . LEU A 1 81 ? -7.001 8.563 -10.647 1.00 93.56 81 LEU A N 1
ATOM 623 C CA . LEU A 1 81 ? -8.224 7.782 -10.699 1.00 93.56 81 LEU A CA 1
ATOM 624 C C . LEU A 1 81 ? -7.989 6.563 -11.594 1.00 93.56 81 LEU A C 1
ATOM 626 O O . LEU A 1 81 ? -7.622 6.706 -12.759 1.00 93.56 81 LEU A O 1
ATOM 630 N N . VAL A 1 82 ? -8.161 5.376 -11.026 1.00 90.00 82 VAL A N 1
ATOM 631 C CA . VAL A 1 82 ? -7.977 4.102 -11.712 1.00 90.00 82 VAL A CA 1
ATOM 632 C C . VAL A 1 82 ? -9.320 3.648 -12.271 1.00 90.00 82 VAL A C 1
ATOM 634 O O . VAL A 1 82 ? -10.286 3.474 -11.524 1.00 90.00 82 VAL A O 1
ATOM 637 N N . ASP A 1 83 ? -9.356 3.439 -13.584 1.00 76.62 83 ASP A N 1
ATOM 638 C CA . ASP A 1 83 ? -10.477 2.804 -14.270 1.00 76.62 83 ASP A CA 1
ATOM 639 C C . ASP A 1 83 ? -10.397 1.286 -14.059 1.00 76.62 83 ASP A C 1
ATOM 641 O O . ASP A 1 83 ? -9.685 0.566 -14.763 1.00 76.62 83 ASP A O 1
ATOM 645 N N . VAL A 1 84 ? -11.080 0.810 -13.019 1.00 69.56 84 VAL A N 1
ATOM 646 C CA . VAL A 1 84 ? -11.307 -0.616 -12.776 1.00 69.56 84 VAL A CA 1
ATOM 647 C C . VAL A 1 84 ? -12.612 -0.999 -13.470 1.00 69.56 84 VAL A C 1
ATOM 649 O O . VAL A 1 84 ? -13.696 -0.902 -12.897 1.00 69.56 84 VAL A O 1
ATOM 652 N N . GLY A 1 85 ? -12.531 -1.350 -14.755 1.00 60.50 85 GLY A N 1
ATOM 653 C CA . GLY A 1 85 ? -13.710 -1.695 -15.551 1.00 60.50 85 GLY A CA 1
ATOM 654 C C . GLY A 1 85 ? -14.626 -2.722 -14.859 1.00 60.50 85 GLY A C 1
ATOM 655 O O . GLY A 1 85 ? -14.172 -3.561 -14.088 1.00 60.50 85 GLY A O 1
ATOM 656 N N . GLY A 1 86 ? -15.934 -2.684 -15.150 1.00 56.44 86 GLY A N 1
ATOM 657 C CA . GLY A 1 86 ? -16.881 -3.721 -14.697 1.00 56.44 86 GLY A CA 1
ATOM 658 C C . GLY A 1 86 ? -17.998 -3.281 -13.744 1.00 56.44 86 GLY A C 1
ATOM 659 O O . GLY A 1 86 ? -18.759 -4.130 -13.285 1.00 56.44 86 GLY A O 1
ATOM 660 N N . GLY A 1 87 ? -18.162 -1.985 -13.467 1.00 54.72 87 GLY A N 1
ATOM 661 C CA . GLY A 1 87 ? -19.324 -1.478 -12.730 1.00 54.72 87 GLY A CA 1
ATOM 662 C C . GLY A 1 87 ? -20.497 -1.103 -13.645 1.00 54.72 87 GLY A C 1
ATOM 663 O O . GLY A 1 87 ? -20.349 -0.263 -14.525 1.00 54.72 87 GLY A O 1
ATOM 664 N N . GLU A 1 88 ? -21.698 -1.635 -13.389 1.00 51.56 88 GLU A N 1
ATOM 665 C CA . GLU A 1 88 ? -22.955 -1.139 -13.994 1.00 51.56 88 GLU A CA 1
ATOM 666 C C . GLU A 1 88 ? -23.371 0.260 -13.468 1.00 51.56 88 GLU A C 1
ATOM 668 O O . GLU A 1 88 ? -24.387 0.819 -13.883 1.00 51.56 88 GLU A O 1
ATOM 673 N N . GLY A 1 89 ? -22.582 0.862 -12.570 1.00 57.53 89 GLY A N 1
ATOM 674 C CA . GLY A 1 89 ? -22.799 2.200 -12.026 1.00 57.53 89 GLY A CA 1
ATOM 675 C C . GLY A 1 89 ? -21.956 3.250 -12.745 1.00 57.53 89 GLY A C 1
ATOM 676 O O . GLY A 1 89 ? -20.732 3.250 -12.635 1.00 57.53 89 GLY A O 1
ATOM 677 N N . LYS A 1 90 ? -22.606 4.186 -13.448 1.00 65.19 90 LYS A N 1
ATOM 678 C CA . LYS A 1 90 ? -21.935 5.383 -13.974 1.00 65.19 90 LYS A CA 1
ATOM 679 C C . LYS A 1 90 ? -21.220 6.115 -12.832 1.00 65.19 90 LYS A C 1
ATOM 681 O O . LYS A 1 90 ? -21.869 6.500 -11.863 1.00 65.19 90 LYS A O 1
ATOM 686 N N . GLY A 1 91 ? -19.913 6.321 -12.980 1.00 71.69 91 GLY A N 1
ATOM 687 C CA . GLY A 1 91 ? -19.105 7.127 -12.068 1.00 71.69 91 GLY A CA 1
ATOM 688 C C . GLY A 1 91 ? -18.492 6.385 -10.881 1.00 71.69 91 GLY A C 1
ATOM 689 O O . GLY A 1 91 ? -17.879 7.044 -10.061 1.00 71.69 91 GLY A O 1
ATOM 690 N N . VAL A 1 92 ? -18.604 5.059 -10.734 1.00 83.62 92 VAL A N 1
ATOM 691 C CA . VAL A 1 92 ? -17.824 4.356 -9.690 1.00 83.62 92 VAL A CA 1
ATOM 692 C C . VAL A 1 92 ? -16.337 4.407 -10.045 1.00 83.62 92 VAL A C 1
ATOM 694 O O . VAL A 1 92 ? -15.970 4.095 -11.174 1.00 83.62 92 VAL A O 1
ATOM 697 N N . GLY A 1 93 ? -15.487 4.770 -9.085 1.00 87.69 93 GLY A N 1
ATOM 698 C CA . GLY A 1 93 ? -14.053 4.905 -9.316 1.00 87.69 93 GLY A CA 1
ATOM 699 C C . GLY A 1 93 ? -13.203 4.576 -8.095 1.00 87.69 93 GLY A C 1
ATOM 700 O O . GLY A 1 93 ? -13.658 4.631 -6.948 1.00 87.69 93 GLY A O 1
ATOM 701 N N . VAL A 1 94 ? -11.938 4.248 -8.360 1.00 93.31 94 VAL A N 1
ATOM 702 C CA . VAL A 1 94 ? -10.916 4.010 -7.337 1.00 93.31 94 VAL A CA 1
ATOM 703 C C . VAL A 1 94 ? -9.867 5.103 -7.445 1.00 93.31 94 VAL A C 1
ATOM 705 O O . VAL A 1 94 ? -9.107 5.144 -8.409 1.00 93.31 94 VAL A O 1
ATOM 708 N N . ARG A 1 95 ? -9.806 6.004 -6.464 1.00 95.50 95 ARG A N 1
ATOM 709 C CA . ARG A 1 95 ? -8.747 7.015 -6.405 1.00 95.50 95 ARG A CA 1
ATOM 710 C C . ARG A 1 95 ? -7.581 6.478 -5.590 1.00 95.50 95 ARG A C 1
ATOM 712 O O . ARG A 1 95 ? -7.745 6.098 -4.436 1.00 95.50 95 ARG A O 1
ATOM 719 N N . VAL A 1 96 ? -6.401 6.469 -6.192 1.00 97.62 96 VAL A N 1
ATOM 720 C CA . VAL A 1 96 ? -5.153 6.037 -5.563 1.00 97.62 96 VAL A CA 1
ATOM 721 C C . VAL A 1 96 ? -4.254 7.248 -5.398 1.00 97.62 96 VAL A C 1
ATOM 723 O O . VAL A 1 96 ? -4.010 7.964 -6.364 1.00 97.62 96 VAL A O 1
ATOM 726 N N . THR A 1 97 ? -3.756 7.476 -4.187 1.00 97.81 97 THR A N 1
ATOM 727 C CA . THR A 1 97 ? -2.816 8.559 -3.873 1.00 97.81 97 THR A CA 1
ATOM 728 C C . THR A 1 97 ? -1.520 7.976 -3.328 1.00 97.81 97 THR A C 1
ATOM 730 O O . THR A 1 97 ? -1.557 7.122 -2.437 1.00 97.81 97 THR A O 1
ATOM 733 N N . GLY A 1 98 ? -0.380 8.437 -3.848 1.00 97.38 98 GLY A N 1
ATOM 734 C CA . GLY A 1 98 ? 0.933 8.095 -3.304 1.00 97.38 98 GLY A CA 1
ATOM 735 C C . GLY A 1 98 ? 1.112 8.718 -1.922 1.00 97.38 98 GLY A C 1
ATOM 736 O O . GLY A 1 98 ? 0.928 9.920 -1.753 1.00 97.38 98 GLY A O 1
ATOM 737 N N . MET A 1 99 ? 1.459 7.920 -0.918 1.00 95.50 99 MET A N 1
ATOM 738 C CA . MET A 1 99 ? 1.646 8.382 0.460 1.00 95.50 99 MET A CA 1
ATOM 739 C C . MET A 1 99 ? 3.126 8.339 0.837 1.00 95.50 99 MET A C 1
ATOM 741 O O . MET A 1 99 ? 3.835 7.439 0.376 1.00 95.50 99 MET A O 1
ATOM 745 N N . PRO A 1 100 ? 3.606 9.283 1.667 1.00 92.25 100 PRO A N 1
ATOM 746 C CA . PRO A 1 100 ? 5.004 9.310 2.063 1.00 92.25 100 PRO A CA 1
ATOM 747 C C . PRO A 1 100 ? 5.400 8.024 2.790 1.00 92.25 100 PRO A C 1
ATOM 749 O O . PRO A 1 100 ? 4.650 7.513 3.619 1.00 92.25 100 PRO A O 1
ATOM 752 N N . GLY A 1 101 ? 6.593 7.525 2.475 1.00 85.88 101 GLY A N 1
ATOM 753 C CA . GLY A 1 101 ? 7.203 6.359 3.102 1.00 85.88 101 GLY A CA 1
ATOM 754 C C . GLY A 1 101 ? 8.723 6.502 3.147 1.00 85.88 101 GLY A C 1
ATOM 755 O O . GLY A 1 101 ? 9.325 7.199 2.324 1.00 85.88 101 GLY A O 1
ATOM 756 N N . LYS A 1 102 ? 9.365 5.881 4.141 1.00 80.94 102 LYS A N 1
ATOM 757 C CA . LYS A 1 102 ? 10.813 5.994 4.337 1.00 80.94 102 LYS A CA 1
ATOM 758 C C . LYS A 1 102 ? 11.416 4.719 4.906 1.00 80.94 102 LYS A C 1
ATOM 760 O O . LYS A 1 102 ? 11.110 4.320 6.022 1.00 80.94 102 LYS A O 1
ATOM 765 N N . HIS A 1 103 ? 12.325 4.123 4.144 1.00 71.31 103 HIS A N 1
ATOM 766 C CA . HIS A 1 103 ? 12.934 2.831 4.464 1.00 71.31 103 HIS A CA 1
ATOM 767 C C . HIS A 1 103 ? 14.156 2.947 5.400 1.00 71.31 103 HIS A C 1
ATOM 769 O O . HIS A 1 103 ? 14.538 1.986 6.058 1.00 71.31 103 HIS A O 1
ATOM 775 N N . VAL A 1 104 ? 14.782 4.131 5.483 1.00 66.69 104 VAL A N 1
ATOM 776 C CA . VAL A 1 104 ? 15.945 4.398 6.350 1.00 66.69 104 VAL A CA 1
ATOM 777 C C . VAL A 1 104 ? 15.845 5.776 7.020 1.00 66.69 104 VAL A C 1
ATOM 779 O O . VAL A 1 104 ? 15.464 6.740 6.348 1.00 66.69 104 VAL A O 1
ATOM 782 N N . PRO A 1 105 ? 16.206 5.919 8.313 1.00 60.91 105 PRO A N 1
ATOM 783 C CA . PRO A 1 105 ? 16.221 7.217 8.985 1.00 60.91 105 PRO A CA 1
ATOM 784 C C . PRO A 1 105 ? 17.215 8.183 8.328 1.00 60.91 105 PRO A C 1
ATOM 786 O O . PRO A 1 105 ? 18.193 7.762 7.702 1.00 60.91 105 PRO A O 1
ATOM 789 N N . ASP A 1 106 ? 17.010 9.488 8.512 1.00 57.59 106 ASP A N 1
ATOM 790 C CA . ASP A 1 106 ? 18.008 10.468 8.083 1.00 57.59 106 ASP A CA 1
ATOM 791 C C . ASP A 1 106 ? 19.245 10.432 8.989 1.00 57.59 106 ASP A C 1
ATOM 793 O O . ASP A 1 106 ? 19.161 10.412 10.215 1.00 57.59 106 ASP A O 1
ATOM 797 N N . GLY A 1 107 ? 20.418 10.424 8.361 1.00 58.22 107 GLY A N 1
ATOM 798 C CA . GLY A 1 107 ? 21.722 10.389 9.014 1.00 58.22 107 GLY A CA 1
ATOM 799 C C . GLY A 1 107 ? 22.833 10.179 7.988 1.00 58.22 107 GLY A C 1
ATOM 800 O O . GLY A 1 107 ? 22.559 9.845 6.837 1.00 58.22 107 GLY A O 1
ATOM 801 N N . VAL A 1 108 ? 24.098 10.345 8.389 1.00 52.91 108 VAL A N 1
ATOM 802 C CA . VAL A 1 108 ? 25.265 10.221 7.484 1.00 52.91 108 VAL A CA 1
ATOM 803 C C . VAL A 1 108 ? 25.266 8.878 6.729 1.00 52.91 108 VAL A C 1
ATOM 805 O O . VAL A 1 108 ? 25.560 8.844 5.537 1.00 52.91 108 VAL A O 1
ATOM 808 N N . LEU A 1 109 ? 24.846 7.791 7.388 1.00 55.19 109 LEU A N 1
ATOM 809 C CA . LEU A 1 109 ? 24.680 6.459 6.787 1.00 55.19 109 LEU A CA 1
ATOM 810 C C . LEU A 1 109 ? 23.466 6.358 5.841 1.00 55.19 109 LEU A C 1
ATOM 812 O O . LEU A 1 109 ? 23.573 5.748 4.781 1.00 55.19 109 LEU A O 1
ATOM 816 N N . GLY A 1 110 ? 22.335 6.986 6.180 1.00 53.72 110 GLY A N 1
ATOM 817 C CA . GLY A 1 110 ? 21.128 7.000 5.342 1.00 53.72 110 GLY A CA 1
ATOM 818 C C . GLY A 1 110 ? 21.317 7.793 4.045 1.00 53.72 110 GLY A C 1
ATOM 819 O O . GLY A 1 110 ? 20.874 7.360 2.982 1.00 53.72 110 GLY A O 1
ATOM 820 N N . THR A 1 111 ? 22.053 8.907 4.103 1.00 53.81 111 THR A N 1
ATOM 821 C CA . THR A 1 111 ? 22.413 9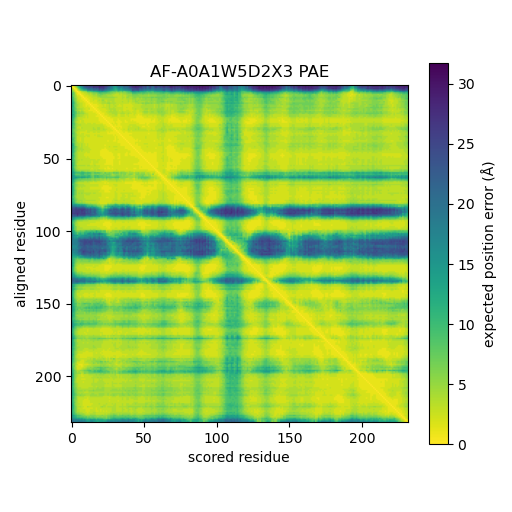.703 2.919 1.00 53.81 111 THR A CA 1
ATOM 822 C C . THR A 1 111 ? 23.359 8.942 1.993 1.00 53.81 111 THR A C 1
ATOM 824 O O . THR A 1 111 ? 23.173 8.995 0.781 1.00 53.81 111 THR A O 1
ATOM 827 N N . LEU A 1 112 ? 24.327 8.193 2.540 1.00 54.88 112 LEU A N 1
ATOM 828 C CA . LEU A 1 112 ? 25.222 7.339 1.751 1.00 54.88 112 LEU A CA 1
ATOM 829 C C . LEU A 1 112 ? 24.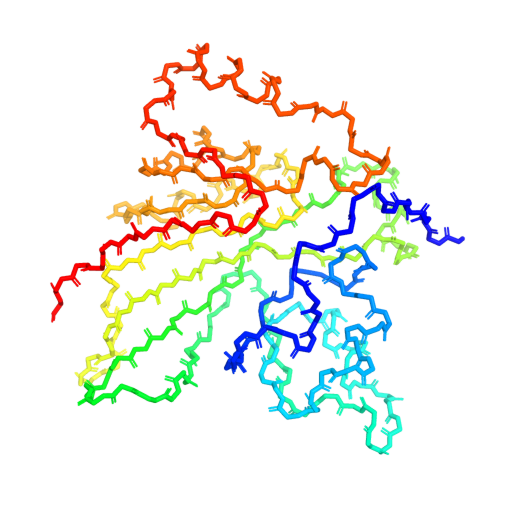462 6.189 1.074 1.00 54.88 112 LEU A C 1
ATOM 831 O O . LEU A 1 112 ? 24.640 5.983 -0.120 1.00 54.88 112 LEU A O 1
ATOM 835 N N . ASN A 1 113 ? 23.562 5.498 1.782 1.00 50.69 113 ASN A N 1
ATOM 836 C CA . ASN A 1 113 ? 22.750 4.420 1.196 1.00 50.69 113 ASN A CA 1
ATOM 837 C C . ASN A 1 113 ? 21.795 4.917 0.097 1.00 50.69 113 ASN A C 1
ATOM 839 O O . ASN A 1 113 ? 21.630 4.237 -0.914 1.00 50.69 113 ASN A O 1
ATOM 843 N N . ARG A 1 114 ? 21.212 6.115 0.261 1.00 50.53 114 ARG A N 1
ATOM 844 C CA . ARG A 1 114 ? 20.371 6.772 -0.755 1.00 50.53 114 ARG A CA 1
ATOM 845 C C . ARG A 1 114 ? 21.179 7.172 -1.995 1.00 50.53 114 ARG A C 1
ATOM 847 O O . ARG A 1 114 ? 20.694 7.021 -3.107 1.00 50.53 114 ARG A O 1
ATOM 854 N N . TYR A 1 115 ? 22.413 7.644 -1.803 1.00 49.72 115 TYR A N 1
ATOM 855 C CA . TYR A 1 115 ? 23.342 7.963 -2.897 1.00 49.72 115 TYR A CA 1
ATOM 856 C C . TYR A 1 115 ? 23.887 6.725 -3.616 1.00 49.72 115 TYR A C 1
ATOM 858 O O . TYR A 1 115 ? 24.297 6.822 -4.766 1.00 49.72 115 TYR A O 1
ATOM 866 N N . LEU A 1 116 ? 23.910 5.575 -2.941 1.00 49.75 116 LEU A N 1
ATOM 867 C CA . LEU A 1 116 ? 24.341 4.298 -3.508 1.00 49.75 116 LEU A CA 1
ATOM 868 C C . LEU A 1 116 ? 23.205 3.536 -4.215 1.00 49.75 116 LEU A C 1
ATOM 870 O O . LEU A 1 116 ? 23.431 2.394 -4.605 1.00 49.75 116 LEU A O 1
ATOM 874 N N . GLU A 1 117 ? 21.999 4.117 -4.330 1.00 52.91 117 GLU A N 1
ATOM 875 C CA . GLU A 1 117 ? 20.786 3.486 -4.898 1.00 52.91 117 GLU A CA 1
ATOM 876 C C . GLU A 1 117 ? 20.428 2.124 -4.268 1.00 52.91 117 GLU A C 1
ATOM 878 O O . GLU A 1 117 ? 19.602 1.373 -4.779 1.00 52.91 117 GLU A O 1
ATOM 883 N N . ALA A 1 118 ? 21.027 1.791 -3.122 1.00 60.47 118 ALA A N 1
ATOM 884 C CA . ALA A 1 118 ? 20.901 0.474 -2.506 1.00 60.47 118 ALA A CA 1
ATOM 885 C C . ALA A 1 118 ? 19.544 0.275 -1.816 1.00 60.47 118 ALA A C 1
ATOM 887 O O . ALA A 1 118 ? 19.187 -0.852 -1.483 1.00 60.47 118 ALA A O 1
ATOM 888 N N . VAL A 1 119 ? 18.813 1.368 -1.584 1.00 67.56 119 VAL A N 1
ATOM 889 C CA . VAL A 1 119 ? 17.497 1.379 -0.946 1.00 67.56 119 VAL A CA 1
ATOM 890 C C . VAL A 1 119 ? 16.542 2.194 -1.822 1.00 67.56 119 VAL A C 1
ATOM 892 O O . VAL A 1 119 ? 16.636 3.427 -1.832 1.00 67.56 119 VAL A O 1
ATOM 895 N N . PRO A 1 120 ? 15.646 1.533 -2.573 1.00 76.88 120 PRO A N 1
ATOM 896 C CA . PRO A 1 120 ? 14.672 2.212 -3.417 1.00 76.88 120 PRO A CA 1
ATOM 897 C C . PRO A 1 120 ? 13.752 3.138 -2.600 1.00 76.88 120 PRO A C 1
ATOM 899 O O . PRO A 1 120 ? 13.393 2.807 -1.466 1.00 76.88 120 PRO A O 1
ATOM 902 N N . PRO A 1 121 ? 13.323 4.287 -3.153 1.00 84.44 121 PRO A N 1
ATOM 903 C CA . PRO A 1 121 ? 12.258 5.076 -2.546 1.00 84.44 121 PRO A CA 1
ATOM 904 C C . PRO A 1 121 ? 10.948 4.279 -2.541 1.00 84.44 121 PRO A C 1
ATOM 906 O O . PRO A 1 121 ? 10.679 3.507 -3.465 1.00 84.44 121 PRO A O 1
ATOM 909 N N . THR A 1 122 ? 10.132 4.505 -1.513 1.00 88.94 122 THR A N 1
ATOM 910 C CA . THR A 1 122 ? 8.912 3.739 -1.243 1.00 88.94 122 THR A CA 1
ATOM 911 C C . THR A 1 122 ? 7.712 4.642 -1.015 1.00 88.94 122 THR A C 1
ATOM 913 O O . THR A 1 122 ? 7.839 5.720 -0.430 1.00 88.94 122 THR A O 1
ATOM 916 N N . ASN A 1 123 ? 6.556 4.176 -1.477 1.00 93.12 123 ASN A N 1
ATOM 917 C CA . ASN A 1 123 ? 5.255 4.781 -1.241 1.00 93.12 123 ASN A CA 1
ATOM 918 C C . ASN A 1 123 ? 4.409 3.875 -0.337 1.00 93.12 123 ASN A C 1
ATOM 920 O O . ASN A 1 123 ? 4.367 2.655 -0.521 1.00 93.12 123 ASN A O 1
ATOM 924 N N . GLY A 1 124 ? 3.643 4.500 0.555 1.00 95.19 124 GLY A N 1
ATOM 925 C CA . GLY A 1 124 ? 2.352 3.951 0.964 1.00 95.19 124 GLY A CA 1
ATOM 926 C C . GLY A 1 124 ? 1.268 4.297 -0.066 1.00 95.19 124 GLY A C 1
ATOM 927 O O . GLY A 1 124 ? 1.485 5.105 -0.969 1.00 95.19 124 GLY A O 1
ATOM 928 N N . TRP A 1 125 ? 0.070 3.745 0.090 1.00 97.50 125 TRP A N 1
ATOM 929 C CA . TRP A 1 125 ? -1.058 3.979 -0.811 1.00 97.50 125 TRP A CA 1
ATOM 930 C C . TRP A 1 125 ? -2.313 4.331 -0.033 1.00 97.50 125 TRP A C 1
ATOM 932 O O . TRP A 1 125 ? -2.779 3.544 0.789 1.00 97.50 125 TRP A O 1
ATOM 942 N N . MET A 1 126 ? -2.887 5.496 -0.322 1.00 97.75 126 MET A N 1
ATOM 943 C CA . MET A 1 126 ? -4.261 5.790 0.062 1.00 97.75 126 MET A CA 1
ATOM 944 C C . MET A 1 126 ? -5.168 5.381 -1.092 1.00 97.75 126 MET A C 1
ATOM 946 O O . MET A 1 126 ? -5.054 5.934 -2.185 1.00 97.75 126 MET A O 1
ATOM 950 N N . VAL A 1 127 ? -6.040 4.410 -0.851 1.00 97.44 127 VAL A N 1
ATOM 951 C CA . VAL A 1 127 ? -6.999 3.884 -1.821 1.00 97.44 127 VAL A CA 1
ATOM 952 C C . VAL A 1 127 ? -8.394 4.267 -1.363 1.00 97.44 127 VAL A C 1
ATOM 954 O O . VAL A 1 127 ? -8.845 3.882 -0.287 1.00 97.44 127 VAL A O 1
ATOM 957 N N . GLU A 1 128 ? -9.081 5.039 -2.184 1.00 95.94 128 GLU A N 1
ATOM 958 C CA . GLU A 1 128 ? -10.411 5.548 -1.895 1.00 95.94 128 GLU A CA 1
ATOM 959 C C . GLU A 1 128 ? -11.397 4.957 -2.897 1.00 95.94 128 GLU A C 1
ATOM 961 O O . GLU A 1 128 ? -11.255 5.133 -4.107 1.00 95.94 128 GLU A O 1
ATOM 966 N N . LEU A 1 129 ? -12.393 4.245 -2.377 1.00 94.00 129 LEU A N 1
ATOM 967 C CA . LEU A 1 129 ? -13.498 3.683 -3.143 1.00 94.00 129 LEU A CA 1
ATOM 968 C C . LEU A 1 129 ? -14.656 4.672 -3.094 1.00 94.00 129 LEU A C 1
ATOM 970 O O . LEU A 1 129 ? -15.066 5.098 -2.007 1.00 94.00 129 LEU A O 1
ATOM 974 N N . GLY A 1 130 ? -15.176 5.055 -4.254 1.00 91.81 130 GLY A N 1
ATOM 975 C CA . GLY A 1 130 ? -16.133 6.147 -4.307 1.00 91.81 130 GLY A CA 1
ATOM 976 C C . GLY A 1 130 ? -16.796 6.350 -5.655 1.00 91.81 130 GLY A C 1
ATOM 977 O O . GLY A 1 130 ? -16.736 5.494 -6.538 1.00 91.81 130 GLY A O 1
ATOM 978 N N . VAL A 1 131 ? -17.453 7.502 -5.776 1.00 89.06 131 VAL A N 1
ATOM 979 C CA . VAL A 1 131 ? -18.196 7.904 -6.970 1.00 89.06 131 VAL A CA 1
ATOM 980 C C . VAL A 1 131 ? -17.700 9.262 -7.463 1.00 89.06 131 VAL A C 1
ATOM 982 O O . VAL A 1 131 ? -17.680 10.249 -6.726 1.00 89.06 131 VAL A O 1
ATOM 985 N N . GLU A 1 132 ? -17.321 9.318 -8.731 1.00 87.25 132 GLU A N 1
ATOM 986 C CA . GLU A 1 132 ? -17.168 10.538 -9.505 1.00 87.25 132 GLU A CA 1
ATOM 987 C C . GLU A 1 132 ? -18.526 11.202 -9.731 1.00 87.25 132 GLU A C 1
ATOM 989 O O . GLU A 1 132 ? -19.477 10.604 -10.240 1.00 87.25 132 GLU A O 1
ATOM 994 N N . ARG A 1 133 ? -18.620 12.476 -9.362 1.00 83.38 133 ARG A N 1
ATOM 995 C CA . ARG A 1 133 ? -19.822 13.291 -9.532 1.00 83.38 133 ARG A CA 1
ATOM 996 C C . ARG A 1 133 ? -19.735 14.097 -10.828 1.00 83.38 133 ARG A C 1
ATOM 998 O O . ARG A 1 133 ? -18.663 14.573 -11.215 1.00 83.38 133 ARG A O 1
ATOM 1005 N N . GLU A 1 134 ? -20.886 14.312 -11.465 1.00 75.00 134 GLU A N 1
ATOM 1006 C CA . GLU A 1 134 ? -21.000 15.237 -12.597 1.00 75.00 134 GLU A CA 1
ATOM 1007 C C . GLU A 1 134 ? -20.478 16.625 -12.180 1.00 75.00 134 GLU A C 1
ATOM 1009 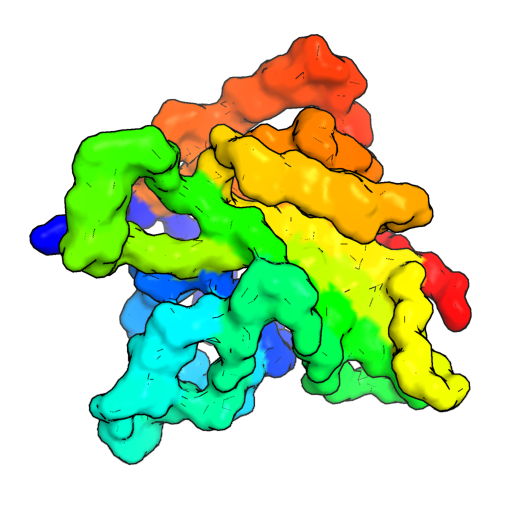O O . GLU A 1 134 ? -20.944 17.205 -11.201 1.00 75.00 134 GLU A O 1
ATOM 1014 N N . GLY A 1 135 ? -19.470 17.141 -12.892 1.00 74.31 135 GLY A N 1
ATOM 1015 C CA . GLY A 1 135 ? -18.802 18.405 -12.552 1.00 74.31 135 GLY A CA 1
ATOM 1016 C C . GLY A 1 135 ? -17.395 18.277 -11.949 1.00 74.31 135 GLY A C 1
ATOM 1017 O O . GLY A 1 135 ? -16.787 19.306 -11.666 1.00 74.31 135 GLY A O 1
ATOM 1018 N N . GLY A 1 136 ? -16.849 17.061 -11.805 1.00 74.19 136 GLY A N 1
ATOM 1019 C CA . GLY A 1 136 ? -15.417 16.843 -11.529 1.00 74.19 136 GLY A CA 1
ATOM 1020 C C . GLY A 1 136 ? -15.038 16.659 -10.055 1.00 74.19 136 GLY A C 1
ATOM 1021 O O . GLY A 1 136 ? -13.909 16.959 -9.672 1.00 74.19 136 GLY A O 1
ATOM 1022 N N . GLY A 1 137 ? -15.968 16.185 -9.219 1.00 84.69 137 GLY A N 1
ATOM 1023 C CA . GLY A 1 137 ? -15.710 15.824 -7.819 1.00 84.69 137 GLY A CA 1
ATOM 1024 C C . GLY A 1 137 ? -15.627 14.310 -7.610 1.00 84.69 137 GLY A C 1
ATOM 1025 O O . GLY A 1 137 ? -16.202 13.553 -8.383 1.00 84.69 137 GLY A O 1
ATOM 1026 N N . PHE A 1 138 ? -14.960 13.870 -6.542 1.00 89.81 138 PHE A N 1
ATOM 1027 C CA . PHE A 1 138 ? -14.930 12.464 -6.124 1.00 89.81 138 PHE A CA 1
ATOM 1028 C C . PHE A 1 138 ? -15.406 12.350 -4.682 1.00 89.81 138 PHE A C 1
ATOM 1030 O O . PHE A 1 138 ? -14.804 12.927 -3.771 1.00 89.81 138 PHE A O 1
ATOM 1037 N N . GLU A 1 139 ? -16.487 11.610 -4.485 1.00 91.31 139 GLU A N 1
ATOM 1038 C CA . GLU A 1 139 ? -17.048 11.338 -3.173 1.00 91.31 139 GLU A CA 1
ATOM 1039 C C . GLU A 1 139 ? -16.559 9.981 -2.676 1.00 91.31 139 GLU A C 1
ATOM 1041 O O . GLU A 1 139 ? -16.815 8.955 -3.299 1.00 91.31 139 GLU A O 1
ATOM 1046 N N . CYS A 1 140 ? -15.820 9.982 -1.567 1.00 93.19 140 CYS A N 1
ATOM 1047 C CA . CYS A 1 140 ? -15.228 8.779 -0.989 1.00 93.19 140 CYS A CA 1
ATOM 1048 C C . CYS A 1 140 ? -16.205 8.098 -0.023 1.00 93.19 140 CYS A C 1
ATOM 1050 O O . CYS A 1 140 ? -16.651 8.708 0.949 1.00 93.19 140 CYS A O 1
ATOM 1052 N N . GLY A 1 141 ? -16.469 6.811 -0.245 1.00 93.38 141 GLY A N 1
ATOM 1053 C CA . GLY A 1 141 ? -17.352 5.982 0.582 1.00 93.38 141 GLY A CA 1
ATOM 1054 C C . GLY A 1 141 ? -16.600 5.001 1.469 1.00 93.38 141 GLY A C 1
ATOM 1055 O O . GLY A 1 141 ? -17.150 4.552 2.476 1.00 93.38 141 GLY A O 1
ATOM 1056 N N . PHE A 1 142 ? -15.351 4.687 1.118 1.00 95.69 142 PHE A N 1
ATOM 1057 C CA . PHE A 1 142 ? -14.461 3.861 1.926 1.00 95.69 142 PHE A CA 1
ATOM 1058 C C . PHE A 1 142 ? -12.995 4.183 1.629 1.00 95.69 142 PHE A C 1
ATOM 1060 O O . PHE A 1 142 ? -12.600 4.241 0.464 1.00 95.69 142 PHE A O 1
ATOM 1067 N N . ARG A 1 143 ? -12.189 4.377 2.672 1.00 97.06 143 ARG A N 1
ATOM 1068 C CA . ARG A 1 143 ? -10.784 4.775 2.582 1.00 97.06 143 ARG A CA 1
ATOM 1069 C C . ARG A 1 143 ? -9.872 3.740 3.227 1.00 97.06 143 ARG A C 1
ATOM 1071 O O . ARG A 1 143 ? -9.983 3.445 4.415 1.00 97.06 143 ARG A O 1
ATOM 1078 N N . ILE A 1 144 ? -8.930 3.245 2.435 1.00 98.00 144 ILE A N 1
ATOM 1079 C CA . ILE A 1 144 ? -7.934 2.252 2.823 1.00 98.00 144 ILE A CA 1
ATOM 1080 C C . ILE A 1 144 ? -6.556 2.905 2.791 1.00 98.00 144 ILE A C 1
ATOM 1082 O O . ILE A 1 144 ? -6.183 3.497 1.781 1.00 98.00 144 ILE A O 1
ATOM 1086 N N . TYR A 1 145 ? -5.776 2.754 3.856 1.00 97.50 145 TYR A N 1
ATOM 1087 C CA . TYR A 1 145 ? -4.372 3.145 3.874 1.00 97.50 145 TYR A CA 1
ATOM 1088 C C . TYR A 1 145 ? -3.456 1.920 3.950 1.00 97.50 145 TYR A C 1
ATOM 1090 O O . TYR A 1 145 ? -3.449 1.196 4.938 1.00 97.50 145 TYR A O 1
ATOM 1098 N N . ILE A 1 146 ? -2.656 1.687 2.916 1.00 97.19 146 ILE A N 1
ATOM 1099 C CA . ILE A 1 146 ? -1.620 0.650 2.889 1.00 97.19 146 ILE A CA 1
ATOM 1100 C C . ILE A 1 146 ? -0.290 1.349 3.161 1.00 97.19 146 ILE A C 1
ATOM 1102 O O . ILE A 1 146 ? 0.160 2.131 2.330 1.00 97.19 146 ILE A O 1
ATOM 1106 N N . SER A 1 147 ? 0.343 1.112 4.310 1.00 93.50 147 SER A N 1
ATOM 1107 C CA . SER A 1 147 ? 1.494 1.930 4.729 1.00 93.50 147 SER A CA 1
ATOM 1108 C C . SER A 1 147 ? 2.738 1.764 3.856 1.00 93.50 147 SER A C 1
ATOM 1110 O O . SER A 1 147 ? 3.572 2.664 3.817 1.00 93.50 147 SER A O 1
ATOM 1112 N N . GLY A 1 148 ? 2.874 0.613 3.190 1.00 89.31 148 GLY A N 1
ATOM 1113 C CA . GLY A 1 148 ? 4.135 0.192 2.582 1.00 89.31 148 GLY A CA 1
ATOM 1114 C C . GLY A 1 148 ? 5.240 -0.009 3.626 1.00 89.31 148 GLY A C 1
ATOM 1115 O O . GLY A 1 148 ? 4.992 0.044 4.838 1.00 89.31 148 GLY A O 1
ATOM 1116 N N . ASP A 1 149 ? 6.463 -0.218 3.140 1.00 86.62 149 ASP A N 1
ATOM 1117 C CA . ASP A 1 149 ? 7.655 -0.418 3.970 1.00 86.62 149 ASP A CA 1
ATOM 1118 C C . ASP A 1 149 ? 8.184 0.924 4.461 1.00 86.62 149 ASP A C 1
ATOM 1120 O O . ASP A 1 149 ? 9.036 1.552 3.825 1.00 86.62 149 ASP A O 1
ATOM 1124 N N . THR A 1 150 ? 7.656 1.389 5.589 1.00 84.50 150 THR A N 1
ATOM 1125 C CA . TH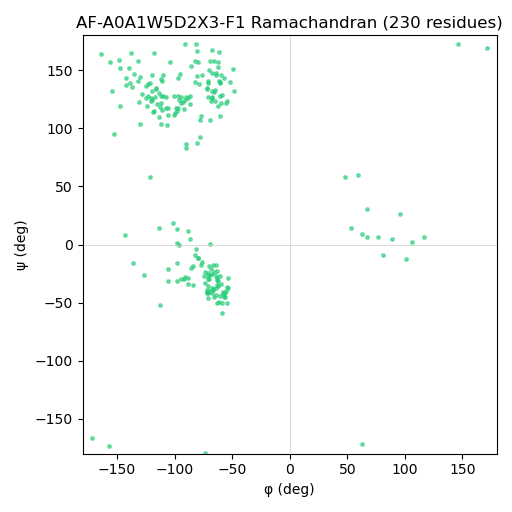R A 1 150 ? 8.038 2.679 6.156 1.00 84.50 150 THR A CA 1
ATOM 1126 C C . THR A 1 150 ? 8.355 2.597 7.638 1.00 84.50 150 THR A C 1
ATOM 1128 O O . THR A 1 150 ? 7.658 1.959 8.421 1.00 84.50 150 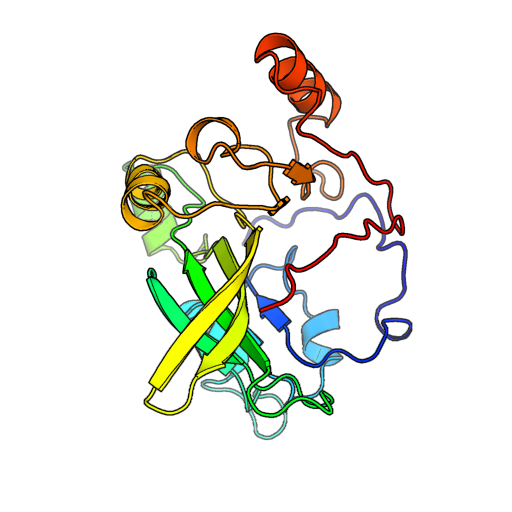THR A O 1
ATOM 1131 N N . LEU A 1 151 ? 9.390 3.332 8.024 1.00 81.50 151 LEU A N 1
ATOM 1132 C CA . LEU A 1 151 ? 9.718 3.645 9.404 1.00 81.50 151 LEU A CA 1
ATOM 1133 C C . LEU A 1 151 ? 8.875 4.824 9.891 1.00 81.50 151 LEU A C 1
ATOM 1135 O O . LEU A 1 151 ? 8.421 5.650 9.097 1.00 81.50 151 LEU A O 1
ATOM 1139 N N . MET A 1 152 ? 8.723 4.938 11.209 1.00 80.94 152 MET A N 1
ATOM 1140 C CA . MET A 1 152 ? 8.132 6.118 11.834 1.00 80.94 152 MET A CA 1
ATOM 1141 C C . MET A 1 152 ? 9.073 7.322 11.685 1.00 80.94 152 MET A C 1
ATOM 1143 O O . MET A 1 152 ? 10.104 7.399 12.354 1.00 80.94 152 MET A O 1
ATOM 1147 N N . VAL A 1 153 ? 8.714 8.266 10.814 1.00 80.25 153 VAL A N 1
ATOM 1148 C CA . VAL A 1 153 ? 9.472 9.500 10.553 1.00 80.25 153 VAL A CA 1
ATOM 1149 C C . VAL A 1 153 ? 8.553 10.721 10.579 1.00 80.25 153 VAL A C 1
ATOM 1151 O O . VAL A 1 153 ? 7.336 10.593 10.434 1.00 80.25 153 VAL A O 1
ATOM 1154 N N . ASP A 1 154 ? 9.120 11.907 10.805 1.00 81.69 154 ASP A N 1
ATOM 1155 C CA . ASP A 1 154 ? 8.341 13.129 11.039 1.00 81.69 154 ASP A CA 1
ATOM 1156 C C . ASP A 1 154 ? 7.472 13.525 9.841 1.00 81.69 154 ASP A C 1
ATOM 1158 O O . ASP A 1 154 ? 6.369 14.034 10.031 1.00 81.69 154 ASP A O 1
ATOM 1162 N N . GLU A 1 155 ? 7.914 13.229 8.619 1.00 81.50 155 GLU A N 1
ATOM 1163 C CA . GLU A 1 155 ? 7.171 13.492 7.386 1.00 81.50 155 GLU A CA 1
ATOM 1164 C C . GLU A 1 155 ? 5.818 12.758 7.349 1.00 81.50 155 GLU A C 1
ATOM 1166 O O . GLU A 1 155 ? 4.859 13.247 6.756 1.00 81.50 155 GLU A O 1
ATOM 1171 N N . LEU A 1 156 ? 5.684 11.626 8.053 1.00 86.88 156 LEU A N 1
ATOM 1172 C CA . LEU A 1 156 ? 4.417 10.891 8.130 1.00 86.88 156 LEU A CA 1
ATOM 1173 C C . LEU A 1 156 ? 3.350 11.629 8.944 1.00 86.88 156 LEU A C 1
ATOM 1175 O O . LEU A 1 156 ? 2.163 11.344 8.786 1.00 86.88 156 LEU A O 1
ATOM 1179 N N . LYS A 1 157 ? 3.733 12.602 9.784 1.00 89.75 157 LYS A N 1
ATOM 1180 C CA . LYS A 1 157 ? 2.782 13.440 10.537 1.00 89.75 157 LYS A CA 1
ATOM 1181 C C . LYS A 1 157 ? 1.954 14.344 9.627 1.00 89.75 157 LYS A C 1
ATOM 1183 O O . LYS A 1 157 ? 0.901 14.816 10.039 1.00 89.75 157 LYS A O 1
ATOM 1188 N N . GLU A 1 158 ? 2.383 14.551 8.384 1.00 92.00 158 GLU A N 1
ATOM 1189 C CA . GLU A 1 158 ? 1.599 15.281 7.391 1.00 92.00 158 GLU A CA 1
ATOM 1190 C C . GLU A 1 158 ? 0.345 14.503 6.953 1.00 92.00 158 GLU A C 1
ATOM 1192 O O . GLU A 1 158 ? -0.664 15.109 6.586 1.00 92.00 158 GLU A O 1
ATOM 1197 N N . ILE A 1 159 ? 0.370 13.166 7.040 1.00 92.44 159 ILE A N 1
ATOM 1198 C CA . ILE A 1 159 ? -0.754 12.303 6.657 1.00 92.44 159 ILE A CA 1
ATOM 1199 C C . ILE A 1 159 ? -2.022 12.630 7.462 1.00 92.44 159 ILE A C 1
ATOM 1201 O O . ILE A 1 159 ? -3.026 12.982 6.834 1.00 92.44 159 ILE A O 1
ATOM 1205 N N . PRO A 1 160 ? -2.034 12.556 8.811 1.00 92.50 160 PRO A N 1
ATOM 1206 C CA . PRO A 1 160 ? -3.236 12.867 9.583 1.00 92.50 160 PRO A CA 1
ATOM 1207 C C . PRO A 1 160 ? -3.689 14.326 9.427 1.00 92.50 160 PRO A C 1
ATOM 1209 O O . PRO A 1 160 ? -4.891 14.582 9.436 1.00 92.50 160 PRO A O 1
ATOM 1212 N N . GLU A 1 161 ? -2.775 15.279 9.209 1.00 92.38 161 GLU A N 1
ATOM 1213 C CA . GLU A 1 161 ? -3.151 16.679 8.960 1.00 92.38 161 GLU A CA 1
ATOM 1214 C C . GLU A 1 161 ? -3.884 16.852 7.622 1.00 92.38 161 GLU A C 1
ATOM 1216 O O . GLU A 1 161 ? -4.906 17.538 7.556 1.00 92.38 161 GLU A O 1
ATOM 1221 N N . ARG A 1 162 ? -3.428 16.181 6.557 1.00 92.31 162 ARG A N 1
ATOM 1222 C CA . ARG A 1 162 ? -4.114 16.185 5.252 1.00 92.31 162 ARG A CA 1
ATOM 1223 C C . ARG A 1 162 ? -5.424 15.402 5.271 1.00 92.31 162 ARG A C 1
ATOM 1225 O O . ARG A 1 162 ? -6.363 15.759 4.561 1.00 92.31 162 ARG A O 1
ATOM 1232 N N . CYS A 1 163 ? -5.510 14.375 6.112 1.00 90.69 163 CYS A N 1
ATOM 1233 C CA . CYS A 1 163 ? -6.724 13.586 6.319 1.00 90.69 163 CYS A CA 1
ATOM 1234 C C . CYS A 1 163 ? -7.633 14.174 7.411 1.00 90.69 163 CYS A C 1
ATOM 1236 O O . CYS A 1 163 ? -8.575 13.522 7.851 1.00 90.69 163 CYS A O 1
ATOM 1238 N N . LYS A 1 164 ? -7.390 15.400 7.884 1.00 91.75 164 LYS A N 1
ATOM 1239 C CA . LYS A 1 164 ? -8.172 15.969 8.983 1.00 91.75 164 LYS A CA 1
ATOM 1240 C C . LYS A 1 164 ? -9.654 16.073 8.619 1.00 91.75 164 LYS A C 1
ATOM 1242 O O . LYS A 1 164 ? -10.020 16.631 7.588 1.00 91.75 164 LYS A O 1
ATOM 1247 N N . GLY A 1 165 ? -10.510 15.536 9.489 1.00 90.06 165 GLY A N 1
ATOM 1248 C CA . GLY A 1 165 ? -11.956 15.447 9.248 1.00 90.06 165 GLY A CA 1
ATOM 1249 C C . GLY A 1 165 ? -12.363 14.332 8.279 1.00 90.06 165 GLY A C 1
ATOM 1250 O O . GLY A 1 165 ? -13.533 14.238 7.919 1.00 90.06 165 GLY A O 1
ATOM 1251 N N . GLN A 1 166 ? -11.419 13.487 7.869 1.00 91.69 166 GLN A N 1
ATOM 1252 C CA . GLN A 1 166 ? -11.620 12.380 6.953 1.00 91.69 166 GLN A CA 1
ATOM 1253 C C . GLN A 1 166 ? -11.228 11.074 7.647 1.00 91.69 166 GLN A C 1
ATOM 1255 O O . GLN A 1 166 ? -10.129 10.945 8.177 1.00 91.69 166 GLN A O 1
ATOM 1260 N N . ASN A 1 167 ? -12.134 10.102 7.654 1.00 92.81 167 ASN A N 1
ATOM 1261 C CA . ASN A 1 167 ? -11.877 8.823 8.305 1.00 92.81 167 ASN A CA 1
ATOM 1262 C C . ASN A 1 167 ? -10.950 7.930 7.468 1.00 92.81 167 ASN A C 1
ATOM 1264 O O . ASN A 1 167 ? -11.046 7.943 6.238 1.00 92.81 167 ASN A O 1
ATOM 1268 N N . ILE A 1 168 ? -10.100 7.139 8.123 1.00 96.50 168 ILE A N 1
ATOM 1269 C CA . ILE A 1 168 ? -9.381 6.020 7.499 1.00 96.50 168 ILE A CA 1
ATOM 1270 C C . ILE A 1 168 ? -10.043 4.748 8.018 1.00 96.50 168 ILE A C 1
ATOM 1272 O O . ILE A 1 168 ? -9.844 4.357 9.168 1.00 96.50 168 ILE A O 1
ATOM 1276 N N . ASP A 1 169 ? -10.873 4.142 7.171 1.00 97.25 169 ASP A N 1
ATOM 1277 C CA . ASP A 1 169 ? -11.744 3.034 7.563 1.00 97.25 169 ASP A CA 1
ATOM 1278 C C . ASP A 1 169 ? -10.946 1.730 7.752 1.00 97.25 169 ASP A C 1
ATOM 1280 O O . ASP A 1 169 ? -11.264 0.917 8.619 1.00 97.25 169 ASP A O 1
ATOM 1284 N N . LEU A 1 170 ? -9.883 1.534 6.963 1.00 97.00 170 LEU A N 1
ATOM 1285 C CA . LEU A 1 170 ? -9.019 0.356 7.036 1.00 97.00 170 LEU A CA 1
ATOM 1286 C C . LEU A 1 170 ? -7.552 0.725 6.817 1.00 97.00 170 LEU A C 1
ATOM 1288 O O . LEU A 1 170 ? -7.224 1.473 5.899 1.00 97.00 170 LEU A O 1
ATOM 1292 N N . MET A 1 171 ? -6.655 0.148 7.609 1.00 96.69 171 MET A N 1
ATOM 1293 C CA . MET A 1 171 ? -5.214 0.265 7.426 1.00 96.69 171 MET A CA 1
ATOM 1294 C C . MET A 1 171 ? -4.548 -1.107 7.293 1.00 96.69 171 MET A C 1
ATOM 1296 O O . MET A 1 171 ? -4.837 -2.016 8.065 1.00 96.69 171 MET A O 1
ATOM 1300 N N . PHE A 1 172 ? -3.605 -1.234 6.362 1.00 95.56 172 PHE A N 1
ATOM 1301 C CA . PHE A 1 172 ? -2.669 -2.353 6.294 1.00 95.56 172 PHE A CA 1
ATOM 1302 C C . PHE A 1 172 ? -1.274 -1.889 6.725 1.00 95.56 172 PHE A C 1
ATOM 1304 O O . PHE A 1 172 ? -0.699 -1.009 6.082 1.00 95.56 172 PHE A O 1
ATOM 1311 N N . GLY A 1 173 ? -0.743 -2.462 7.809 1.00 91.81 173 GLY A N 1
ATOM 1312 C CA . GLY A 1 173 ? 0.575 -2.122 8.365 1.00 91.81 173 GLY A CA 1
ATOM 1313 C C . GLY A 1 173 ? 0.645 -2.229 9.893 1.00 91.81 173 GLY A C 1
ATOM 1314 O O . GLY A 1 173 ? -0.371 -2.455 10.549 1.00 91.81 173 GLY A O 1
ATOM 1315 N N . LEU A 1 174 ? 1.849 -2.079 10.463 1.00 88.00 174 LEU A N 1
ATOM 1316 C CA . LEU A 1 174 ? 2.098 -2.218 11.911 1.00 88.00 174 LEU A CA 1
ATOM 1317 C C . LEU A 1 174 ? 2.483 -0.889 12.584 1.00 88.00 174 LEU A C 1
ATOM 1319 O O . LEU A 1 174 ? 1.879 -0.491 13.577 1.00 88.00 174 LEU A O 1
ATOM 1323 N N . GLU A 1 175 ? 3.474 -0.181 12.043 1.00 84.75 175 GLU A N 1
ATOM 1324 C CA . GLU A 1 175 ? 4.160 0.916 12.749 1.00 84.75 175 GLU A CA 1
ATOM 1325 C C . GLU A 1 175 ? 3.298 2.176 12.956 1.00 84.75 175 GLU A C 1
ATOM 1327 O O . GLU A 1 175 ? 3.474 2.910 13.929 1.00 84.75 175 GLU A O 1
ATOM 1332 N N . LEU A 1 176 ? 2.343 2.456 12.060 1.00 89.56 176 LEU A N 1
ATOM 1333 C CA . LEU A 1 176 ? 1.681 3.770 12.013 1.00 89.56 176 LEU A CA 1
ATOM 1334 C C . LEU A 1 176 ? 0.326 3.841 12.724 1.00 89.56 176 LEU A C 1
ATOM 1336 O O . LEU A 1 176 ? -0.289 4.906 12.739 1.00 89.56 176 LEU A O 1
ATOM 1340 N N . VAL A 1 177 ? -0.140 2.757 13.349 1.00 92.50 177 VAL A N 1
ATOM 1341 C CA . VAL A 1 177 ? -1.515 2.666 13.878 1.00 92.50 177 VAL A CA 1
ATOM 1342 C C . VAL A 1 177 ? -1.845 3.796 14.853 1.00 92.50 177 VAL A C 1
ATOM 1344 O O . VAL A 1 177 ? -2.915 4.390 14.763 1.00 92.50 177 VAL A O 1
ATOM 1347 N N . ARG A 1 178 ? -0.920 4.155 15.753 1.00 91.50 178 ARG A N 1
ATOM 1348 C CA . ARG A 1 178 ? -1.144 5.241 16.725 1.00 91.50 178 ARG A CA 1
ATOM 1349 C C . ARG A 1 178 ? -1.158 6.629 16.086 1.00 91.50 178 ARG A C 1
ATOM 1351 O O . ARG A 1 178 ? -1.902 7.490 16.540 1.00 91.50 178 ARG A O 1
ATOM 1358 N N . LEU A 1 179 ? -0.323 6.848 15.070 1.00 92.62 179 LEU A N 1
ATOM 1359 C CA . LEU A 1 179 ? -0.234 8.128 14.365 1.00 92.62 179 LEU A CA 1
ATOM 1360 C C . LEU A 1 179 ? -1.470 8.362 13.492 1.00 92.62 179 LEU A C 1
ATOM 1362 O O . LEU A 1 179 ? -1.989 9.472 13.434 1.00 92.62 179 LEU A O 1
ATOM 1366 N N . ILE A 1 180 ? -1.914 7.307 12.811 1.00 94.19 180 ILE A N 1
ATOM 1367 C CA . ILE A 1 180 ? -3.004 7.355 11.839 1.00 94.19 180 ILE A CA 1
ATOM 1368 C C . ILE A 1 180 ? -4.370 7.237 12.519 1.00 94.19 180 ILE A C 1
ATOM 1370 O O . ILE A 1 180 ? -5.319 7.875 12.076 1.00 94.19 180 ILE A O 1
ATOM 1374 N N . ASN A 1 181 ? -4.462 6.458 13.602 1.00 93.81 181 ASN A N 1
ATOM 1375 C CA . ASN A 1 181 ? -5.699 6.145 14.320 1.00 93.81 181 ASN A CA 1
ATOM 1376 C C . ASN A 1 181 ? -6.846 5.699 13.382 1.00 93.81 181 ASN A C 1
ATOM 1378 O O . ASN A 1 181 ? -7.900 6.339 13.368 1.00 93.81 181 ASN A O 1
ATOM 1382 N N . PRO A 1 182 ? -6.653 4.622 12.595 1.00 95.81 182 PRO A N 1
ATOM 1383 C CA . PRO A 1 182 ? -7.708 4.088 11.740 1.00 95.81 182 PRO A CA 1
ATOM 1384 C C . PRO A 1 182 ? -8.849 3.478 12.573 1.00 95.81 182 PRO A C 1
ATOM 1386 O O . PRO A 1 182 ? -8.707 3.230 13.779 1.00 95.81 182 PRO A O 1
ATOM 1389 N N . ASP A 1 183 ? -9.975 3.195 11.919 1.00 96.00 183 ASP A N 1
ATOM 1390 C CA . ASP A 1 183 ? -11.058 2.411 12.523 1.00 96.00 183 ASP A CA 1
ATOM 1391 C C . ASP A 1 183 ? -10.656 0.943 12.700 1.00 96.00 183 ASP A C 1
ATOM 1393 O O . ASP A 1 183 ? -10.945 0.344 13.737 1.00 96.00 183 ASP A O 1
ATOM 1397 N N . LEU A 1 184 ? -9.948 0.383 11.714 1.00 97.56 184 LEU A N 1
ATOM 1398 C CA . LEU A 1 184 ? -9.468 -0.993 11.737 1.00 97.56 184 LEU A CA 1
ATOM 1399 C C . LEU A 1 184 ? -8.080 -1.129 11.108 1.00 97.56 184 LEU A C 1
ATOM 1401 O O . LEU A 1 184 ? -7.790 -0.514 10.084 1.00 97.56 184 LEU A O 1
ATOM 1405 N N . THR A 1 185 ? -7.257 -2.008 11.670 1.00 97.75 185 THR A N 1
ATOM 1406 C CA . THR A 1 185 ? -5.932 -2.365 11.156 1.00 97.75 185 THR A CA 1
ATOM 1407 C C . THR A 1 185 ? -5.835 -3.862 10.861 1.00 97.75 185 THR A C 1
ATOM 1409 O O . THR A 1 185 ? -6.264 -4.689 11.664 1.00 97.75 185 THR A O 1
ATOM 1412 N N . ILE A 1 186 ? -5.195 -4.222 9.749 1.00 97.44 186 ILE A N 1
ATOM 1413 C CA . ILE A 1 186 ? -4.736 -5.581 9.443 1.00 97.44 186 ILE A CA 1
ATOM 1414 C C . ILE A 1 186 ? -3.202 -5.546 9.318 1.00 97.44 186 ILE A C 1
ATOM 1416 O O . ILE A 1 186 ? -2.678 -4.881 8.420 1.00 97.44 186 ILE A O 1
ATOM 1420 N N . PRO A 1 187 ? -2.445 -6.221 10.201 1.00 95.44 187 PRO A N 1
ATOM 1421 C CA . PRO A 1 187 ? -0.992 -6.258 10.098 1.00 95.44 187 PRO A CA 1
ATOM 1422 C C . PRO A 1 187 ? -0.552 -7.110 8.899 1.00 95.44 187 PRO A C 1
ATOM 1424 O O . PRO A 1 187 ? -1.122 -8.168 8.636 1.00 95.44 187 PRO A O 1
ATOM 1427 N N . ILE A 1 188 ? 0.487 -6.658 8.197 1.00 93.06 188 ILE A N 1
ATOM 1428 C CA . ILE A 1 188 ? 1.115 -7.326 7.044 1.00 93.06 188 ILE A CA 1
ATOM 1429 C C . ILE A 1 188 ? 2.642 -7.213 7.152 1.00 93.06 188 ILE A C 1
ATOM 1431 O O . ILE A 1 188 ? 3.118 -6.380 7.913 1.00 93.06 188 ILE A O 1
ATOM 1435 N N . HIS A 1 189 ? 3.397 -8.008 6.383 1.00 88.75 189 HIS A N 1
ATOM 1436 C CA . HIS A 1 189 ? 4.871 -7.924 6.302 1.00 88.75 189 HIS A CA 1
ATOM 1437 C C . HIS A 1 189 ? 5.567 -8.144 7.667 1.00 88.75 189 HIS A C 1
ATOM 1439 O O . HIS A 1 189 ? 6.254 -7.267 8.180 1.00 88.75 189 HIS A O 1
ATOM 1445 N N . TYR A 1 190 ? 5.359 -9.315 8.293 1.00 88.12 190 TYR A N 1
ATOM 1446 C CA . TYR A 1 190 ? 5.913 -9.610 9.631 1.00 88.12 190 TYR A CA 1
ATOM 1447 C C . TYR A 1 190 ? 6.551 -11.004 9.831 1.00 88.12 190 TYR A C 1
ATOM 1449 O O . TYR A 1 190 ? 7.258 -11.178 10.821 1.00 88.12 190 TYR A O 1
ATOM 1457 N N . ASP A 1 191 ? 6.328 -12.004 8.962 1.00 89.06 191 ASP A N 1
ATOM 1458 C CA . ASP A 1 191 ? 6.905 -13.358 9.131 1.00 89.06 191 ASP A CA 1
ATOM 1459 C C . ASP A 1 191 ? 7.340 -14.086 7.833 1.00 89.06 191 ASP A C 1
ATOM 1461 O O . ASP A 1 191 ? 7.680 -15.270 7.875 1.00 89.06 191 ASP A O 1
ATOM 1465 N N . ASP A 1 192 ? 7.334 -13.425 6.671 1.00 87.31 192 ASP A N 1
ATOM 1466 C CA . ASP A 1 192 ? 7.634 -14.071 5.381 1.00 87.31 192 ASP A CA 1
ATOM 1467 C C . ASP A 1 192 ? 9.135 -14.164 5.057 1.00 87.31 192 ASP A C 1
ATOM 1469 O O . ASP A 1 192 ? 9.527 -14.977 4.216 1.00 87.31 192 ASP A O 1
ATOM 1473 N N . TYR A 1 193 ? 9.976 -13.364 5.718 1.00 86.50 193 TYR A N 1
ATOM 1474 C CA . TYR A 1 193 ? 11.385 -13.169 5.373 1.00 86.50 193 TYR A CA 1
ATOM 1475 C C . TYR A 1 193 ? 12.301 -13.210 6.601 1.00 86.50 193 TYR A C 1
ATOM 1477 O O . TYR A 1 193 ? 11.937 -12.755 7.682 1.00 86.50 193 TYR A O 1
ATOM 1485 N N . ASP A 1 194 ? 13.523 -13.716 6.426 1.00 83.25 194 ASP A N 1
ATOM 1486 C CA . ASP A 1 194 ? 14.529 -13.876 7.492 1.00 83.25 194 ASP A CA 1
ATOM 1487 C C . ASP A 1 194 ? 15.033 -12.566 8.122 1.00 83.25 194 ASP A C 1
ATOM 1489 O O . ASP A 1 194 ? 15.589 -12.579 9.221 1.00 83.25 194 ASP A O 1
ATOM 1493 N N . VAL A 1 195 ? 14.816 -11.434 7.453 1.00 81.38 195 VAL A N 1
ATOM 1494 C CA . VAL A 1 195 ? 15.161 -10.094 7.952 1.00 81.38 195 VAL A CA 1
ATOM 1495 C C . VAL A 1 195 ? 14.114 -9.513 8.908 1.00 81.38 195 VAL A C 1
ATOM 1497 O O . VAL A 1 195 ? 14.363 -8.475 9.520 1.00 81.38 195 VAL A O 1
ATOM 1500 N N . MET A 1 196 ? 12.950 -10.153 9.053 1.00 82.00 196 MET A N 1
ATOM 1501 C CA . MET A 1 196 ? 11.884 -9.699 9.947 1.00 82.00 196 MET A CA 1
ATOM 1502 C C . MET A 1 196 ? 12.229 -10.055 11.395 1.00 82.00 196 MET A C 1
ATOM 1504 O O . MET A 1 196 ? 12.258 -11.221 11.782 1.00 82.00 196 MET A O 1
ATOM 1508 N N . LEU A 1 197 ? 12.528 -9.031 12.199 1.00 77.94 197 LEU A N 1
ATOM 1509 C CA . LEU A 1 197 ? 13.067 -9.210 13.553 1.00 77.94 197 LEU A CA 1
ATOM 1510 C C . LEU A 1 197 ? 11.992 -9.287 14.643 1.00 77.94 197 LEU A C 1
ATOM 1512 O O . LEU A 1 197 ? 12.229 -9.903 15.682 1.00 77.94 197 LEU A O 1
ATOM 1516 N N . SER A 1 198 ? 10.836 -8.657 14.422 1.00 82.81 198 SER A N 1
ATOM 1517 C CA . SER A 1 198 ? 9.774 -8.551 15.425 1.00 82.81 198 SER A CA 1
ATOM 1518 C C . SER A 1 198 ? 8.610 -9.485 15.083 1.00 82.81 198 SER A C 1
ATOM 1520 O O . SER A 1 198 ? 7.967 -9.290 14.050 1.00 82.81 198 SER A O 1
ATOM 1522 N N . PRO A 1 199 ? 8.292 -10.481 15.928 1.00 89.38 199 PRO A N 1
ATOM 1523 C CA . PRO A 1 199 ? 7.166 -11.375 15.695 1.00 89.38 199 PRO A CA 1
ATOM 1524 C C . PRO A 1 199 ? 5.820 -10.657 15.862 1.00 89.38 199 PRO A C 1
ATOM 1526 O O . PRO A 1 199 ? 5.685 -9.692 16.617 1.00 89.38 199 PRO A O 1
ATOM 1529 N N . LEU A 1 200 ? 4.765 -11.213 15.257 1.00 91.44 200 LEU A N 1
ATOM 1530 C CA . LEU A 1 200 ? 3.390 -10.711 15.399 1.00 91.44 200 LEU A CA 1
ATOM 1531 C C . LEU A 1 200 ? 2.930 -10.585 16.867 1.00 91.44 200 LEU A C 1
ATOM 1533 O O . LEU A 1 200 ? 2.086 -9.746 17.183 1.00 91.44 200 LEU A O 1
ATOM 1537 N N . SER A 1 201 ? 3.464 -11.412 17.773 1.00 93.38 201 SER A N 1
ATOM 1538 C CA . SER A 1 201 ? 3.167 -11.346 19.210 1.00 93.38 201 SER A CA 1
ATOM 1539 C C . SER A 1 201 ? 3.545 -10.006 19.838 1.00 93.38 201 SER A C 1
ATOM 1541 O O . SER A 1 201 ? 2.836 -9.538 20.727 1.00 93.38 201 SER A O 1
ATOM 1543 N N . ASP A 1 202 ? 4.614 -9.371 19.360 1.00 92.94 202 ASP A N 1
ATOM 1544 C CA . ASP A 1 202 ? 5.071 -8.086 19.887 1.00 92.94 202 ASP A CA 1
ATOM 1545 C C . ASP A 1 202 ? 4.095 -6.980 19.488 1.00 92.94 202 ASP A C 1
ATOM 1547 O O . ASP A 1 202 ? 3.695 -6.164 20.319 1.00 92.94 202 ASP A O 1
ATOM 1551 N N . PHE A 1 203 ? 3.613 -7.019 18.243 1.00 93.56 203 PHE A N 1
ATOM 1552 C CA . PHE A 1 203 ? 2.565 -6.119 17.772 1.00 93.56 203 PHE A CA 1
ATOM 1553 C C . PHE A 1 203 ? 1.236 -6.334 18.511 1.00 93.56 203 PHE A C 1
ATOM 1555 O O . PHE A 1 203 ? 0.606 -5.365 18.931 1.00 93.56 203 PHE A O 1
ATOM 1562 N N . LYS A 1 204 ? 0.824 -7.592 18.737 1.00 95.56 204 LYS A N 1
ATOM 1563 C CA . LYS A 1 204 ? -0.363 -7.929 19.550 1.00 95.56 204 LYS A CA 1
ATOM 1564 C C . LYS A 1 204 ? -0.288 -7.297 20.937 1.00 95.56 204 LYS A C 1
ATOM 1566 O O . LYS A 1 204 ? -1.197 -6.573 21.333 1.00 95.56 204 LYS A O 1
ATOM 1571 N N . LYS A 1 205 ? 0.838 -7.491 21.623 1.00 95.62 205 LYS A N 1
ATOM 1572 C CA . LYS A 1 205 ? 1.089 -6.901 22.937 1.00 95.62 205 LYS A CA 1
ATOM 1573 C C . LYS A 1 205 ? 1.057 -5.369 22.893 1.00 95.62 205 LYS A C 1
ATOM 1575 O O . LYS A 1 205 ? 0.420 -4.751 23.740 1.00 95.62 205 LYS A O 1
ATOM 1580 N N . ALA A 1 206 ? 1.682 -4.749 21.891 1.00 93.50 206 ALA A N 1
ATOM 1581 C CA . ALA A 1 206 ? 1.685 -3.294 21.742 1.00 93.50 206 ALA A CA 1
ATOM 1582 C C . ALA A 1 206 ? 0.277 -2.709 21.517 1.00 93.50 206 ALA A C 1
ATOM 1584 O O . ALA A 1 206 ? -0.011 -1.610 22.000 1.00 93.50 206 ALA A O 1
ATOM 1585 N N . MET A 1 207 ? -0.598 -3.432 20.807 1.00 95.69 207 MET A N 1
ATOM 1586 C CA . MET A 1 207 ? -2.004 -3.062 20.604 1.00 95.69 207 MET A CA 1
ATOM 1587 C C . MET A 1 207 ? -2.834 -3.228 21.882 1.00 95.69 207 MET A C 1
ATOM 1589 O O . MET A 1 207 ? -3.628 -2.346 22.206 1.00 95.69 207 MET A O 1
ATOM 1593 N N . GLU A 1 208 ? -2.621 -4.304 22.643 1.00 96.12 208 GLU A N 1
ATOM 1594 C CA . GLU A 1 208 ? -3.254 -4.515 23.954 1.00 96.12 208 GLU A CA 1
ATOM 1595 C C . GLU A 1 208 ? -2.862 -3.422 24.956 1.00 96.12 208 GLU A C 1
ATOM 1597 O O . GLU A 1 208 ? -3.731 -2.787 25.552 1.00 96.12 208 GLU A O 1
ATOM 1602 N N . GLU A 1 209 ? -1.565 -3.137 25.090 1.00 95.75 2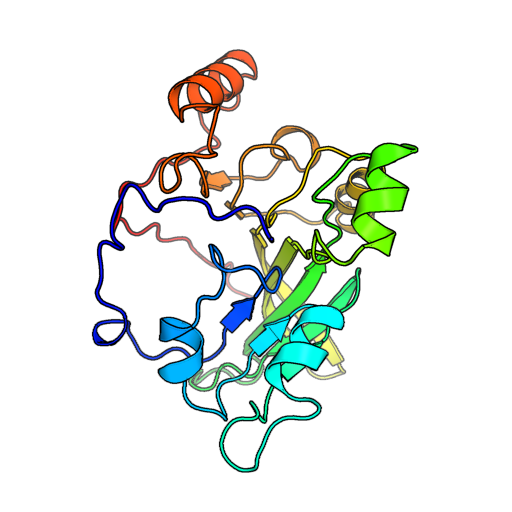09 GLU A N 1
ATOM 1603 C CA . GLU A 1 209 ? -1.044 -2.087 25.976 1.00 95.75 209 GLU A CA 1
ATOM 1604 C C . GLU A 1 209 ? -1.507 -0.682 25.560 1.00 95.75 209 GLU A C 1
ATOM 1606 O O . GLU A 1 209 ? -1.609 0.214 26.398 1.00 95.75 209 GLU A O 1
ATOM 1611 N N . ALA A 1 210 ? -1.805 -0.479 24.272 1.00 93.75 210 ALA A N 1
ATOM 1612 C CA . ALA A 1 210 ? -2.388 0.760 23.762 1.00 93.75 210 ALA A CA 1
ATOM 1613 C C . ALA A 1 210 ? -3.904 0.873 23.998 1.00 93.75 210 ALA A C 1
ATOM 1615 O O . ALA A 1 210 ? -4.460 1.944 23.758 1.00 93.75 210 ALA A O 1
ATOM 1616 N N . GLY A 1 211 ? -4.577 -0.209 24.406 1.00 95.75 211 GLY A N 1
ATOM 1617 C CA . GLY A 1 211 ? -6.038 -0.273 24.450 1.00 95.75 211 GLY A CA 1
ATOM 1618 C C . GLY A 1 211 ? -6.689 -0.231 23.063 1.00 95.75 211 GLY A C 1
ATOM 1619 O O . GLY A 1 211 ? -7.780 0.307 22.931 1.00 95.75 211 GLY A O 1
ATOM 1620 N N . LEU A 1 212 ? -6.009 -0.753 22.035 1.00 96.12 212 LEU A N 1
ATOM 1621 C CA . LEU A 1 212 ? -6.446 -0.751 20.629 1.00 96.12 212 LEU A CA 1
ATOM 1622 C C . LEU A 1 212 ? -6.745 -2.164 20.098 1.00 96.12 212 LEU A C 1
ATOM 1624 O O . LEU A 1 212 ? -6.828 -2.372 18.889 1.00 96.12 212 LEU A O 1
ATOM 1628 N N . ALA A 1 213 ? -6.864 -3.158 20.981 1.00 95.38 213 ALA A N 1
ATOM 1629 C CA . ALA A 1 213 ? -7.057 -4.558 20.598 1.00 95.38 213 ALA A CA 1
ATOM 1630 C C . ALA A 1 213 ? -8.377 -4.817 19.839 1.00 95.38 213 ALA A C 1
ATOM 1632 O O . ALA A 1 213 ? -8.474 -5.783 19.090 1.00 95.38 213 ALA A O 1
ATOM 1633 N N . ASP A 1 214 ? -9.381 -3.954 20.000 1.00 95.81 214 ASP A N 1
ATOM 1634 C CA . ASP A 1 214 ? -10.656 -3.980 19.272 1.00 95.81 214 ASP A CA 1
ATOM 1635 C C . ASP A 1 214 ? -10.568 -3.372 17.861 1.00 95.81 214 ASP A C 1
ATOM 1637 O O . ASP A 1 214 ? -11.475 -3.559 17.051 1.00 95.81 214 ASP A O 1
ATOM 1641 N N . LYS A 1 215 ? -9.459 -2.694 17.543 1.00 96.00 215 LYS A N 1
ATOM 1642 C CA . LYS A 1 215 ? -9.193 -2.057 16.246 1.00 96.00 215 LYS A CA 1
ATOM 1643 C C . LYS A 1 215 ? -8.263 -2.861 15.343 1.00 96.00 215 LYS A C 1
ATOM 1645 O O . LYS A 1 215 ? -7.661 -2.309 14.423 1.00 96.00 215 LYS A O 1
ATOM 1650 N N . VAL A 1 216 ? -8.093 -4.154 15.592 1.00 97.38 216 VAL A N 1
ATOM 1651 C CA . VAL A 1 216 ? -7.178 -4.989 14.811 1.00 97.38 216 VAL A CA 1
ATOM 1652 C C . VAL A 1 216 ? -7.786 -6.340 14.473 1.00 97.38 216 VAL A C 1
ATOM 1654 O O . VAL A 1 216 ? -8.381 -7.006 15.316 1.00 97.38 216 VAL A O 1
ATOM 1657 N N . VAL A 1 217 ? -7.613 -6.754 13.220 1.00 97.38 217 VAL A N 1
ATOM 1658 C CA . VAL A 1 217 ? -7.957 -8.092 12.739 1.00 97.38 217 VAL A CA 1
ATOM 1659 C C . VAL A 1 217 ? -6.683 -8.783 12.283 1.00 97.38 217 VAL A C 1
ATOM 1661 O O . VAL A 1 217 ? -5.935 -8.258 11.464 1.00 97.38 217 VAL A O 1
ATOM 1664 N N . TYR A 1 218 ? -6.452 -9.980 12.810 1.00 96.25 218 TYR A N 1
ATOM 1665 C CA . TYR A 1 218 ? -5.352 -10.846 12.406 1.00 96.25 218 TYR A CA 1
ATOM 1666 C C . TYR A 1 218 ? -5.874 -11.857 11.396 1.00 96.25 218 TYR A C 1
ATOM 1668 O O . TYR A 1 218 ? -6.871 -12.524 11.664 1.00 96.25 218 TYR A O 1
ATOM 1676 N N . LEU A 1 219 ? -5.204 -11.947 10.255 1.00 95.62 219 LEU A N 1
ATOM 1677 C CA . LEU A 1 219 ? -5.532 -12.880 9.187 1.00 95.62 219 LEU A CA 1
ATOM 1678 C C . LEU A 1 219 ? -4.378 -13.862 9.016 1.00 95.62 219 LEU A C 1
ATOM 1680 O O . LEU A 1 219 ? -3.220 -13.439 8.958 1.00 95.62 219 LEU A O 1
ATOM 1684 N N . ASP A 1 220 ? -4.702 -15.146 8.902 1.00 93.06 220 ASP A N 1
ATOM 1685 C CA . ASP A 1 220 ? -3.762 -16.146 8.418 1.00 93.06 220 ASP A CA 1
ATOM 1686 C C . ASP A 1 220 ? -3.697 -16.112 6.882 1.00 93.06 220 ASP A C 1
ATOM 1688 O O . ASP A 1 220 ? -4.518 -15.511 6.180 1.00 93.06 220 ASP A O 1
ATOM 1692 N N . ARG A 1 221 ? -2.681 -16.764 6.311 1.00 90.81 221 ARG A N 1
ATOM 1693 C CA . ARG A 1 221 ? -2.505 -16.822 4.854 1.00 90.81 221 ARG A CA 1
ATOM 1694 C C . ARG A 1 221 ? -3.739 -17.465 4.198 1.00 90.81 221 ARG A C 1
ATOM 1696 O O . ARG A 1 221 ? -4.092 -18.588 4.542 1.00 90.81 221 ARG A O 1
ATOM 1703 N N . LYS A 1 222 ? -4.307 -16.797 3.182 1.00 90.56 222 LYS A N 1
ATOM 1704 C CA . LYS A 1 222 ? -5.592 -17.085 2.483 1.00 90.56 222 LYS A CA 1
ATOM 1705 C C . LYS A 1 222 ? -6.863 -16.613 3.174 1.00 90.56 222 LYS A C 1
ATOM 1707 O O . LYS A 1 222 ? -7.915 -16.681 2.531 1.00 90.56 222 LYS A O 1
ATOM 1712 N N . ASP A 1 223 ? -6.800 -16.138 4.411 1.00 94.81 223 ASP A N 1
ATOM 1713 C CA . ASP A 1 223 ? -7.991 -15.577 5.029 1.00 94.81 223 ASP A CA 1
ATOM 1714 C C . ASP A 1 223 ? -8.471 -14.347 4.257 1.00 94.81 223 ASP A C 1
ATOM 1716 O O . ASP A 1 223 ? -7.711 -13.642 3.589 1.00 94.81 223 ASP A O 1
ATOM 1720 N N . GLN A 1 224 ? -9.775 -14.104 4.339 1.00 93.75 224 GLN A N 1
ATOM 1721 C CA . GLN A 1 224 ? -10.428 -12.993 3.667 1.00 93.75 224 GLN A CA 1
ATOM 1722 C C . GLN A 1 224 ? -11.152 -12.141 4.694 1.00 93.75 224 GLN A C 1
ATOM 1724 O O . GLN A 1 224 ? -11.997 -12.636 5.442 1.00 93.75 224 GLN A O 1
ATOM 1729 N N . TYR A 1 225 ? -10.880 -10.841 4.669 1.00 95.19 225 TYR A N 1
ATOM 1730 C CA . TYR A 1 225 ? -11.666 -9.862 5.399 1.00 95.19 225 TYR A CA 1
ATOM 1731 C C . TYR A 1 225 ? -12.641 -9.165 4.451 1.00 95.19 225 TYR A C 1
ATOM 1733 O O . TYR A 1 225 ? -12.251 -8.657 3.401 1.00 95.19 225 TYR A O 1
ATOM 1741 N N . LYS A 1 226 ? -13.924 -9.148 4.819 1.00 94.62 226 LYS A N 1
ATOM 1742 C CA . LYS A 1 226 ? -14.981 -8.477 4.057 1.00 94.62 226 LYS A CA 1
ATOM 1743 C C . LYS A 1 226 ? -15.405 -7.221 4.799 1.00 94.62 226 LYS A C 1
ATOM 1745 O O . LYS A 1 226 ? -15.792 -7.296 5.962 1.00 94.62 226 LYS A O 1
ATOM 1750 N N . PHE A 1 227 ? -15.393 -6.094 4.103 1.00 92.44 227 PHE A N 1
ATOM 1751 C CA . PHE A 1 227 ? -15.849 -4.804 4.611 1.00 92.44 227 PHE A CA 1
ATOM 1752 C C . PHE A 1 227 ? -17.034 -4.291 3.789 1.00 92.44 227 PHE A C 1
ATOM 1754 O O . PHE A 1 227 ? -17.328 -4.799 2.706 1.00 92.44 227 PHE A O 1
ATOM 1761 N N . LYS A 1 228 ? -17.744 -3.300 4.331 1.00 88.12 228 LYS A N 1
ATOM 1762 C CA . LYS A 1 228 ? -18.867 -2.644 3.657 1.00 88.12 228 LYS A CA 1
ATOM 1763 C C . LYS A 1 228 ? -18.465 -1.229 3.274 1.00 88.12 228 LYS A C 1
ATOM 1765 O O . LYS A 1 228 ? -18.019 -0.468 4.126 1.00 88.12 228 LYS A O 1
ATOM 1770 N N . VAL A 1 229 ? -18.663 -0.892 2.007 1.00 85.94 229 VAL A N 1
ATOM 1771 C CA . VAL A 1 229 ? -18.543 0.479 1.504 1.00 85.94 229 VAL A CA 1
ATOM 1772 C C . VAL A 1 229 ? -19.852 1.206 1.807 1.00 85.94 229 VAL A C 1
ATOM 1774 O O . VAL A 1 229 ? -20.923 0.601 1.709 1.00 85.94 229 VAL A O 1
ATOM 1777 N N . LYS A 1 230 ? -19.779 2.476 2.223 1.00 80.56 230 LYS A N 1
ATOM 1778 C CA . LYS A 1 230 ? -20.980 3.298 2.430 1.00 80.56 230 LYS A CA 1
ATOM 1779 C C . LYS A 1 230 ? -21.738 3.436 1.109 1.00 80.56 230 LYS A C 1
ATOM 1781 O O . LYS A 1 230 ? -21.116 3.595 0.063 1.00 80.56 230 LYS A O 1
ATOM 1786 N N . GLU A 1 231 ? -23.065 3.389 1.165 1.00 72.75 231 GLU A N 1
ATOM 1787 C CA . GLU A 1 231 ? -23.888 3.785 0.021 1.00 72.75 231 GLU A CA 1
ATOM 1788 C C . GLU A 1 231 ? -23.732 5.302 -0.174 1.00 72.75 231 GLU A C 1
ATOM 1790 O O . GLU A 1 231 ? -23.927 6.065 0.777 1.00 72.75 231 GLU A O 1
ATOM 1795 N N . LEU A 1 232 ? -23.308 5.704 -1.377 1.00 71.75 232 LEU A N 1
ATOM 1796 C CA . LEU A 1 232 ? -23.055 7.089 -1.796 1.00 71.75 232 LEU A CA 1
ATOM 1797 C C . LEU A 1 232 ? -24.068 7.546 -2.845 1.00 71.75 232 LEU A C 1
ATOM 1799 O O . LEU A 1 232 ? -24.475 6.706 -3.675 1.00 71.75 232 LEU A O 1
#

Solvent-accessible surface area (backbone atoms only — not comparable to full-atom values): 13851 Å² total; per-residue (Å²): 127,75,87,82,71,51,76,73,53,78,72,85,62,57,85,90,69,55,75,92,76,75,64,44,82,42,37,37,71,41,65,93,77,52,34,73,68,57,64,71,66,54,65,45,75,51,39,33,42,28,24,60,70,38,37,46,75,44,43,49,96,52,58,95,89,68,31,36,76,34,65,44,60,35,55,70,76,34,71,46,80,45,87,68,84,86,67,96,51,91,40,65,39,38,39,40,26,22,30,73,37,35,82,65,66,92,47,80,66,37,54,50,40,54,74,63,65,70,56,64,71,37,26,12,38,39,40,30,40,30,35,50,43,94,92,82,47,75,49,74,38,38,30,36,37,36,43,50,73,43,58,95,51,78,77,55,61,53,53,48,63,76,38,59,99,52,80,41,54,32,30,40,42,67,85,54,52,82,75,63,59,46,62,28,31,33,72,58,95,45,75,47,38,73,78,52,84,62,53,66,66,58,56,52,50,55,28,50,79,66,73,41,57,91,32,54,51,88,73,61,90,85,61,82,87,86,84,84,67,51,92,125

Radius of gyration: 18.3 Å; Cα contacts (8 Å, |Δi|>4): 397; chains: 1; bounding box: 49×38×53 Å

Sequence (232 aa):
MPATTTRLTNPALDLHSLPPIDAVLLSHYHADHFDQLVEASLRRDLPIITTPHARAHLAEGKEAGEAFTQVHALGFFESLLVDVGGGEGKGVGVRVTGMPGKHVPDGVLGTLNRYLEAVPPTNGWMVELGVEREGGGFECGFRIYISGDTLMVDELKEIPERCKGQNIDLMFGLELVRLINPDLTIPIHYDDYDVMLSPLSDFKKAMEEAGLADKVVYLDRKDQYKFKVKEL

Nearest PDB structures (foldseek):
  6brm-assembly4_G  TM=7.373E-01  e=1.772E-11  Pectobacterium carotovorum
  6brm-assembly3_F  TM=7.532E-01  e=1.541E-10  Pectobacterium carotovorum
  6brm-assembly4_H  TM=7.117E-01  e=5.734E-11  Pectobacterium carotovorum
  3rpc-assembly2_C  TM=6.869E-01  e=1.640E-10  Veillonella parvula DSM 2008
  8xj5-assembly1_A  TM=1.805E-01  e=2.942E+00  Arabidopsis thaliana

Organism: NCBI:txid136370

Foldseek 3Di:
DQDDWDFPDDAPDDPVRDDDDQAAEQFWDDCVRANPVNLVPDDLARAYEYAPVVQCVQANPDDVPSHRPHYHHADAQDKDWDCPPDDPDAFWIKIKGWHAADQDDDDPVSVVCVVVCSDTGGTKIWIFTFGQDPPGDTDGQAIEIEHTNHDDDPSNLVVCVVCPVHAHAEYEDQHCCVSRVHQAYEYDDARGTPPRDDHVVVSCVVCVVVVNNVRYDYDDRPDDDDDDGGDD

Mean predicted aligned error: 6.38 Å

pLDDT: mean 86.95, std 13.26, range [27.02, 98.0]

Secondary structure (DSSP, 8-state):
----PPB-S--SS-GGGSPP-S-EEES-S-TTTS-HHHHHHS-TTS-EEE-HHHHHHHHSSPPTTTS-S-EEE--TT-EEEE-----SSTTEEEEEEEEE--SS-SSHHHHHHHHTT-S---EEEEEEEEEEETTTEEEEEEEEEE--S----GGGGHHHHHTTT----EEE-STTHHHH--S-EE--SSSSBTT--S-HHHHHHHHHHTT-GGGB----TT------PPP-

InterPro domains:
  IPR001279 Metallo-beta-lactamase [PF12706] (7-170)
  IPR036866 Ribonuclease Z/Hydroxyacylglutathione hydrolase-like [G3DSA:3.60.15.10] (1-227)
  IPR036866 Ribonuclease Z/Hydroxyacylglutathione hydrolase-like [SSF56281] (9-193)
  IPR050114 UPF0173/UPF0282/UlaG metal-dependent hydrolases [PTHR43546] (9-227)